Protein AF-A0A7V5BYH9-F1 (afdb_monomer_lite)

Radius of gyration: 36.33 Å; chains: 1; bounding box: 82×26×113 Å

pLDDT: mean 89.79, std 11.59, range [42.91, 98.81]

Structure (mmCIF, N/CA/C/O backbone):
data_AF-A0A7V5BYH9-F1
#
_entry.id   AF-A0A7V5BYH9-F1
#
loop_
_atom_site.group_PDB
_atom_site.id
_atom_site.type_symbol
_atom_site.label_atom_id
_atom_site.label_alt_id
_atom_site.label_comp_id
_atom_site.label_asym_id
_atom_site.label_entity_id
_atom_site.label_seq_id
_atom_site.pdbx_PDB_ins_code
_atom_site.Cartn_x
_atom_site.Cartn_y
_atom_site.Cartn_z
_atom_site.occupancy
_atom_site.B_iso_or_equiv
_atom_site.auth_seq_id
_atom_site.auth_comp_id
_atom_site.auth_asym_id
_atom_site.auth_atom_id
_atom_site.pdbx_PDB_model_num
ATOM 1 N N . MET A 1 1 ? 52.963 -2.049 -79.911 1.00 42.91 1 MET A N 1
ATOM 2 C CA . MET A 1 1 ? 53.521 -2.905 -78.846 1.00 42.91 1 MET A CA 1
ATOM 3 C C . MET A 1 1 ? 53.023 -2.336 -77.528 1.00 42.91 1 MET A C 1
ATOM 5 O O . MET A 1 1 ? 53.613 -1.403 -77.009 1.00 42.91 1 MET A O 1
ATOM 9 N N . THR A 1 2 ? 51.840 -2.760 -77.088 1.00 48.50 2 THR A N 1
ATOM 10 C CA . THR A 1 2 ? 51.244 -2.317 -75.821 1.00 48.50 2 THR A CA 1
ATOM 11 C C . THR A 1 2 ? 51.978 -3.017 -74.672 1.00 48.50 2 THR A C 1
ATOM 13 O O . THR A 1 2 ? 52.124 -4.241 -74.730 1.00 48.50 2 THR A O 1
ATOM 16 N N . PRO A 1 3 ? 52.506 -2.287 -73.675 1.00 59.00 3 PRO A N 1
ATOM 17 C CA . PRO A 1 3 ? 53.212 -2.906 -72.559 1.00 59.00 3 PRO A CA 1
ATOM 18 C C . PRO A 1 3 ? 52.239 -3.768 -71.745 1.00 59.00 3 PRO A C 1
ATOM 20 O O . PRO A 1 3 ? 51.110 -3.354 -71.479 1.00 59.00 3 PRO A O 1
ATOM 23 N N . ARG A 1 4 ? 52.662 -4.986 -71.377 1.00 59.53 4 ARG A N 1
ATOM 24 C CA . ARG A 1 4 ? 51.925 -5.817 -70.413 1.00 59.53 4 ARG A CA 1
ATOM 25 C C . ARG A 1 4 ? 51.940 -5.100 -69.058 1.00 59.53 4 ARG A C 1
ATOM 27 O O . ARG A 1 4 ? 53.015 -4.634 -68.678 1.00 59.53 4 ARG A O 1
ATOM 34 N N . PRO A 1 5 ? 50.811 -5.030 -68.334 1.00 57.28 5 PRO A N 1
ATOM 35 C CA . PRO A 1 5 ? 50.830 -4.574 -66.951 1.00 57.28 5 PRO A CA 1
ATOM 36 C C . PRO A 1 5 ? 51.819 -5.445 -66.168 1.00 57.28 5 PRO A C 1
ATOM 38 O O . PRO A 1 5 ? 51.778 -6.672 -66.269 1.00 57.28 5 PRO A O 1
ATOM 41 N N . THR A 1 6 ? 52.758 -4.815 -65.465 1.00 64.56 6 THR A N 1
ATOM 42 C CA . THR A 1 6 ? 53.624 -5.509 -64.509 1.00 64.56 6 THR A CA 1
ATOM 43 C C . THR A 1 6 ? 52.770 -5.907 -63.311 1.00 64.56 6 THR A C 1
ATOM 45 O O . THR A 1 6 ? 51.898 -5.134 -62.903 1.00 64.56 6 THR A O 1
ATOM 48 N N . ASP A 1 7 ? 53.002 -7.095 -62.747 1.00 65.81 7 ASP A N 1
ATOM 49 C CA . ASP A 1 7 ? 52.205 -7.642 -61.637 1.00 65.81 7 ASP A CA 1
ATOM 50 C C . ASP A 1 7 ? 52.040 -6.632 -60.477 1.00 65.81 7 ASP A C 1
ATOM 52 O O . ASP A 1 7 ? 50.979 -6.563 -59.864 1.00 65.81 7 ASP A O 1
ATOM 56 N N . GLU A 1 8 ? 53.028 -5.758 -60.243 1.00 68.06 8 GLU A N 1
ATOM 57 C CA . GLU A 1 8 ? 52.986 -4.658 -59.262 1.00 68.06 8 GLU A CA 1
ATOM 58 C C . GLU A 1 8 ? 51.809 -3.681 -59.445 1.00 68.06 8 GLU A C 1
ATOM 60 O O . GLU A 1 8 ? 51.190 -3.278 -58.462 1.00 68.06 8 GLU A O 1
ATOM 65 N N . THR A 1 9 ? 51.452 -3.321 -60.684 1.00 72.81 9 THR A N 1
ATOM 66 C CA . THR A 1 9 ? 50.333 -2.394 -60.960 1.00 72.81 9 THR A CA 1
ATOM 67 C C . THR A 1 9 ? 48.969 -3.025 -60.683 1.00 72.81 9 THR A C 1
ATOM 69 O O . THR A 1 9 ? 48.054 -2.346 -60.224 1.00 72.81 9 THR A O 1
ATOM 72 N N . PHE A 1 10 ? 48.845 -4.336 -60.901 1.00 73.50 10 PHE A N 1
ATOM 73 C CA . PHE A 1 10 ? 47.631 -5.092 -60.606 1.00 73.50 10 PHE A CA 1
ATOM 74 C C . PHE A 1 10 ? 47.414 -5.242 -59.094 1.00 73.50 10 PHE A C 1
ATOM 76 O O . PHE A 1 10 ? 46.307 -5.017 -58.606 1.00 73.50 10 PHE A O 1
ATOM 83 N N . TRP A 1 11 ? 48.471 -5.564 -58.340 1.00 75.94 11 TRP A N 1
ATOM 84 C CA . TRP A 1 11 ? 48.398 -5.664 -56.878 1.00 75.94 11 TRP A CA 1
ATOM 85 C C . TRP A 1 11 ? 48.151 -4.306 -56.201 1.00 75.94 11 TRP A C 1
ATOM 87 O O . TRP A 1 11 ? 47.453 -4.258 -55.188 1.00 75.94 11 TRP A O 1
ATOM 97 N N . ALA A 1 12 ? 48.662 -3.207 -56.771 1.00 78.38 12 ALA A N 1
ATOM 98 C CA . ALA A 1 12 ? 48.387 -1.846 -56.304 1.00 78.38 12 ALA A CA 1
ATOM 99 C C . ALA A 1 12 ? 46.931 -1.406 -56.562 1.00 78.38 12 ALA A C 1
ATOM 101 O O . ALA A 1 12 ? 46.271 -0.916 -55.652 1.00 78.38 12 ALA A O 1
ATOM 102 N N . ASP A 1 13 ? 46.390 -1.641 -57.760 1.00 81.75 13 ASP A N 1
ATOM 103 C CA . ASP A 1 13 ? 44.997 -1.288 -58.086 1.00 81.75 13 ASP A CA 1
ATOM 104 C C . ASP A 1 13 ? 43.985 -2.156 -57.303 1.00 81.75 13 ASP A C 1
ATOM 106 O O . ASP A 1 13 ? 42.910 -1.702 -56.901 1.00 81.75 13 ASP A O 1
ATOM 110 N N . LEU A 1 14 ? 44.334 -3.417 -57.018 1.00 81.50 14 LEU A N 1
ATOM 111 C CA . LEU A 1 14 ? 43.539 -4.282 -56.145 1.00 81.50 14 LEU A CA 1
ATOM 112 C C . LEU A 1 14 ? 43.558 -3.796 -54.687 1.00 81.50 14 LEU A C 1
ATOM 114 O O . LEU A 1 14 ? 42.509 -3.795 -54.039 1.00 81.50 14 LEU A O 1
ATOM 118 N N . SER A 1 15 ? 44.715 -3.371 -54.169 1.00 83.88 15 SER A N 1
ATOM 119 C CA . SER A 1 15 ? 44.818 -2.875 -52.792 1.00 83.88 15 SER A CA 1
ATOM 120 C C . SER A 1 15 ? 44.072 -1.552 -52.604 1.00 83.88 15 SER A C 1
ATOM 122 O O . SER A 1 15 ? 43.344 -1.411 -51.624 1.00 83.88 15 SER A O 1
ATOM 124 N N . GLU A 1 16 ? 44.138 -0.633 -53.569 1.00 85.31 16 GLU A N 1
ATOM 125 C CA . GLU A 1 16 ? 43.408 0.641 -53.538 1.00 85.31 16 GLU A CA 1
ATOM 126 C C . GLU A 1 16 ? 41.882 0.440 -53.501 1.00 85.31 16 GLU A C 1
ATOM 128 O O . GLU A 1 16 ? 41.177 1.071 -52.702 1.00 85.31 16 GLU A O 1
ATOM 133 N N . LYS A 1 17 ? 41.357 -0.499 -54.300 1.00 87.06 17 LYS A N 1
ATOM 134 C CA . LYS A 1 17 ? 39.925 -0.849 -54.293 1.00 87.06 17 LYS A CA 1
ATOM 135 C C . LYS A 1 17 ? 39.499 -1.475 -52.973 1.00 87.06 17 LYS A C 1
ATOM 137 O O . LYS A 1 17 ? 38.447 -1.119 -52.445 1.00 87.06 17 LYS A O 1
ATOM 142 N N . LEU A 1 18 ? 40.308 -2.382 -52.425 1.00 88.81 18 LEU A N 1
ATOM 143 C CA . LEU A 1 18 ? 40.027 -3.016 -51.136 1.00 88.81 18 LEU A CA 1
ATOM 144 C C . LEU A 1 18 ? 40.031 -1.997 -49.993 1.00 88.81 18 LEU A C 1
ATOM 146 O O . LEU A 1 18 ? 39.118 -2.019 -49.173 1.00 88.81 18 LEU A O 1
ATOM 150 N N . VAL A 1 19 ? 40.994 -1.073 -49.973 1.00 87.69 19 VAL A N 1
ATOM 151 C CA . VAL A 1 19 ? 41.044 0.027 -48.996 1.00 87.69 19 VAL A CA 1
ATOM 152 C C . VAL A 1 19 ? 39.818 0.929 -49.130 1.00 87.69 19 VAL A C 1
ATOM 154 O O . VAL A 1 19 ? 39.173 1.234 -48.130 1.00 87.69 19 VAL A O 1
ATOM 157 N N . SER A 1 20 ? 39.437 1.305 -50.351 1.00 88.50 20 SER A N 1
ATOM 158 C CA . SER A 1 20 ? 38.250 2.137 -50.592 1.00 88.50 20 SER A CA 1
ATOM 159 C C . SER A 1 20 ? 36.960 1.460 -50.114 1.00 88.50 20 SER A C 1
ATOM 161 O O . SER A 1 20 ? 36.130 2.092 -49.460 1.00 88.50 20 SER A O 1
ATOM 163 N N . ILE A 1 21 ? 36.801 0.160 -50.388 1.00 89.12 21 ILE A N 1
ATOM 164 C CA . ILE A 1 21 ? 35.657 -0.633 -49.917 1.00 89.12 21 ILE A CA 1
ATOM 165 C C . ILE A 1 21 ? 35.673 -0.746 -48.390 1.00 89.12 21 ILE A C 1
ATOM 167 O O . ILE A 1 21 ? 34.629 -0.582 -47.760 1.00 89.12 21 ILE A O 1
ATOM 171 N N . ALA A 1 22 ? 36.840 -0.988 -47.790 1.00 85.06 22 ALA A N 1
ATOM 172 C CA . ALA A 1 22 ? 36.990 -1.086 -46.343 1.00 85.06 22 ALA A CA 1
ATOM 173 C C . ALA A 1 22 ? 36.624 0.231 -45.640 1.00 85.06 22 ALA A C 1
ATOM 175 O O . ALA A 1 22 ? 35.869 0.212 -44.672 1.00 85.06 22 ALA A O 1
ATOM 176 N N . LEU A 1 23 ? 37.076 1.377 -46.161 1.00 87.50 23 LEU A N 1
ATOM 177 C CA . LEU A 1 23 ? 36.731 2.700 -45.631 1.00 87.50 23 LEU A CA 1
ATOM 178 C C . LEU A 1 23 ? 35.236 3.004 -45.774 1.00 87.50 23 LEU A C 1
ATOM 180 O O . LEU A 1 23 ? 34.609 3.478 -44.827 1.00 87.50 23 LEU A O 1
ATOM 184 N N . ALA A 1 24 ? 34.641 2.698 -46.929 1.00 87.62 24 ALA A N 1
ATOM 185 C CA . ALA A 1 24 ? 33.202 2.859 -47.123 1.00 87.62 24 ALA A CA 1
ATOM 186 C C . ALA A 1 24 ? 32.400 1.988 -46.140 1.00 87.62 24 ALA A C 1
ATOM 188 O O . ALA A 1 24 ? 31.436 2.462 -45.537 1.00 87.62 24 ALA A O 1
ATOM 189 N N . ALA A 1 25 ? 32.824 0.737 -45.929 1.00 84.06 25 ALA A N 1
ATOM 190 C CA . ALA A 1 25 ? 32.209 -0.159 -44.956 1.00 84.06 25 ALA A CA 1
ATOM 191 C C . ALA A 1 25 ? 32.343 0.380 -43.521 1.00 84.06 25 ALA A C 1
ATOM 193 O O . ALA A 1 25 ? 31.358 0.386 -42.783 1.00 84.06 25 ALA A O 1
ATOM 194 N N . ALA A 1 26 ? 33.517 0.898 -43.148 1.00 84.31 26 ALA A N 1
ATOM 195 C CA . ALA A 1 26 ? 33.759 1.500 -41.838 1.00 84.31 26 ALA A CA 1
ATOM 196 C C . ALA A 1 26 ? 32.826 2.695 -41.566 1.00 84.31 26 ALA A C 1
ATOM 198 O O . ALA A 1 26 ? 32.211 2.766 -40.505 1.00 84.31 26 ALA A O 1
ATOM 199 N N . VAL A 1 27 ? 32.633 3.595 -42.539 1.00 87.19 27 VAL A N 1
ATOM 200 C CA . VAL A 1 27 ? 31.717 4.746 -42.398 1.00 87.19 27 VAL A CA 1
ATOM 201 C C . VAL A 1 27 ? 30.270 4.297 -42.180 1.00 87.19 27 VAL A C 1
ATOM 203 O O . VAL A 1 27 ? 29.582 4.836 -41.310 1.00 87.19 27 VAL A O 1
ATOM 206 N N . VAL A 1 28 ? 29.805 3.298 -42.936 1.00 87.75 28 VAL A N 1
ATOM 207 C CA . VAL A 1 28 ? 28.446 2.755 -42.785 1.00 87.75 28 VAL A CA 1
ATOM 208 C C . VAL A 1 28 ? 28.261 2.113 -41.409 1.00 87.75 28 VAL A C 1
ATOM 210 O O . VAL A 1 28 ? 27.241 2.352 -40.762 1.00 87.75 28 VAL A O 1
ATOM 213 N N . LEU A 1 29 ? 29.247 1.346 -40.936 1.00 80.44 29 LEU A N 1
ATOM 214 C CA . LEU A 1 29 ? 29.213 0.722 -39.612 1.00 80.44 29 LEU A CA 1
ATOM 215 C C . LEU A 1 29 ? 29.193 1.769 -38.491 1.00 80.44 29 LEU A C 1
ATOM 217 O O . LEU A 1 29 ? 28.377 1.660 -37.579 1.00 80.44 29 LEU A O 1
ATOM 221 N N . THR A 1 30 ? 30.002 2.824 -38.586 1.00 83.25 30 THR A N 1
ATOM 222 C CA . THR A 1 30 ? 30.005 3.931 -37.616 1.00 83.25 30 THR A CA 1
ATOM 223 C C . THR A 1 30 ? 28.666 4.672 -37.587 1.00 83.25 30 THR A C 1
ATOM 225 O O . THR A 1 30 ? 28.124 4.929 -36.510 1.00 83.25 30 THR A O 1
ATOM 228 N N . ALA A 1 31 ? 28.082 4.969 -38.754 1.00 85.50 31 ALA A N 1
ATOM 229 C CA . ALA A 1 31 ? 26.770 5.611 -38.844 1.00 85.50 31 ALA A CA 1
ATOM 230 C C . ALA A 1 31 ? 25.650 4.726 -38.266 1.00 85.50 31 ALA A C 1
ATOM 232 O O . ALA A 1 31 ? 24.779 5.215 -37.542 1.00 85.50 31 ALA A O 1
ATOM 233 N N . TRP A 1 32 ? 25.691 3.418 -38.540 1.00 82.38 32 TRP A N 1
ATOM 234 C CA . TRP A 1 32 ? 24.752 2.446 -37.980 1.00 82.38 32 TRP A CA 1
ATOM 235 C C . TRP A 1 32 ? 24.853 2.363 -36.453 1.00 82.38 32 TRP A C 1
ATOM 237 O O . TRP A 1 32 ? 23.835 2.440 -35.761 1.00 82.38 32 TRP A O 1
ATOM 247 N N . SER A 1 33 ? 26.072 2.273 -35.925 1.00 83.88 33 SER A N 1
ATOM 248 C CA . SER A 1 33 ? 26.347 2.263 -34.488 1.00 83.88 33 SER A CA 1
ATOM 249 C C . SER A 1 33 ? 25.831 3.528 -33.794 1.00 83.88 33 SER A C 1
ATOM 251 O O . SER A 1 33 ? 25.122 3.432 -32.792 1.00 83.88 33 SER A O 1
ATOM 253 N N . GLY A 1 34 ? 26.088 4.713 -34.360 1.00 81.56 34 GLY A N 1
ATOM 254 C CA . GLY A 1 34 ? 25.573 5.980 -33.825 1.00 81.56 34 GLY A CA 1
ATOM 255 C C . GLY A 1 34 ? 24.040 6.071 -33.837 1.00 81.56 34 GLY A C 1
ATOM 256 O O . GLY A 1 34 ? 23.432 6.546 -32.871 1.00 81.56 34 GLY A O 1
ATOM 257 N N . PHE A 1 35 ? 23.394 5.564 -34.894 1.00 83.00 35 PHE A N 1
ATOM 258 C CA . PHE A 1 35 ? 21.934 5.481 -34.968 1.00 83.00 35 PHE A CA 1
ATOM 259 C C . PHE A 1 35 ? 21.354 4.567 -33.878 1.00 83.00 35 PHE A C 1
ATOM 261 O O . PHE A 1 35 ? 20.410 4.957 -33.184 1.00 83.00 35 PHE A O 1
ATOM 268 N N . GLN A 1 36 ? 21.925 3.372 -33.690 1.00 83.69 36 GLN A N 1
ATOM 269 C CA . GLN A 1 36 ? 21.463 2.431 -32.666 1.00 83.69 36 GLN A CA 1
ATOM 270 C C . GLN A 1 36 ? 21.663 2.988 -31.253 1.00 83.69 36 GLN A C 1
ATOM 272 O O . GLN A 1 36 ? 20.717 2.967 -30.466 1.00 83.69 36 GLN A O 1
ATOM 277 N N . ALA A 1 37 ? 22.831 3.562 -30.950 1.00 81.88 37 ALA A N 1
ATOM 278 C CA . ALA A 1 37 ? 23.095 4.204 -29.662 1.00 81.88 37 ALA A CA 1
ATOM 279 C C . ALA A 1 37 ? 22.049 5.289 -29.338 1.00 81.88 37 ALA A C 1
ATOM 281 O O . ALA A 1 37 ? 21.430 5.283 -28.272 1.00 81.88 37 ALA A O 1
ATOM 282 N N . SER A 1 38 ? 21.749 6.165 -30.303 1.00 85.12 38 SER A N 1
ATOM 283 C CA . SER A 1 38 ? 20.752 7.234 -30.131 1.00 85.12 38 SER A CA 1
ATOM 284 C C . SER A 1 38 ? 19.347 6.684 -29.853 1.00 85.12 38 SER A C 1
ATOM 286 O O . SER A 1 38 ? 18.627 7.185 -28.986 1.00 85.12 38 SER A O 1
ATOM 288 N N . LYS A 1 39 ? 18.950 5.620 -30.560 1.00 90.44 39 LYS A N 1
ATOM 289 C CA . LYS A 1 39 ? 17.655 4.958 -30.364 1.00 90.44 39 LYS A CA 1
ATOM 290 C C . LYS A 1 39 ? 17.530 4.362 -28.960 1.00 90.44 39 LYS A C 1
ATOM 292 O O . LYS A 1 39 ? 16.516 4.577 -28.295 1.00 90.44 39 LYS A O 1
ATOM 297 N N . TRP A 1 40 ? 18.533 3.610 -28.516 1.00 86.50 40 TRP A N 1
ATOM 298 C CA . TRP A 1 40 ? 18.515 2.951 -27.209 1.00 86.50 40 TRP A CA 1
ATOM 299 C C . TRP A 1 40 ? 18.600 3.951 -26.054 1.00 86.50 40 TRP A C 1
ATOM 301 O O . TRP A 1 40 ? 17.853 3.813 -25.085 1.00 86.50 40 TRP A O 1
ATOM 311 N N . SER A 1 41 ? 19.371 5.026 -26.222 1.00 87.38 41 SER A N 1
ATOM 312 C CA . SER A 1 41 ? 19.380 6.179 -25.312 1.00 87.38 41 SER A CA 1
ATOM 313 C C . SER A 1 41 ? 17.988 6.822 -25.177 1.00 87.38 41 SER A C 1
ATOM 315 O O . SER A 1 41 ? 17.542 7.143 -24.074 1.00 87.38 41 SER A O 1
ATOM 317 N N . GLY A 1 42 ? 17.235 6.947 -26.278 1.00 90.12 42 GLY A N 1
ATOM 318 C CA . GLY A 1 42 ? 15.845 7.418 -26.242 1.00 90.12 42 GLY A CA 1
ATOM 319 C C . GLY A 1 42 ? 14.903 6.476 -25.478 1.00 90.12 42 GLY A C 1
ATOM 320 O O . GLY A 1 42 ? 14.088 6.923 -24.668 1.00 90.12 42 GLY A O 1
ATOM 321 N N . VAL A 1 43 ? 15.030 5.160 -25.687 1.00 90.38 43 VAL A N 1
ATOM 322 C CA . VAL A 1 43 ? 14.244 4.145 -24.956 1.00 90.38 43 VAL A CA 1
ATOM 323 C C . VAL A 1 43 ? 14.549 4.185 -23.458 1.00 90.38 43 VAL A C 1
ATOM 325 O O . VAL A 1 43 ? 13.622 4.142 -22.645 1.00 90.38 43 VAL A O 1
ATOM 328 N N . GLN A 1 44 ? 15.825 4.293 -23.093 1.00 92.06 44 GLN A N 1
ATOM 329 C CA . GLN A 1 44 ? 16.276 4.449 -21.715 1.00 92.06 44 GLN A CA 1
ATOM 330 C C . GLN A 1 44 ? 15.660 5.692 -21.066 1.00 92.06 44 GLN A C 1
ATOM 332 O O . GLN A 1 44 ? 15.046 5.574 -20.005 1.00 92.06 44 GLN A O 1
ATOM 337 N N . ALA A 1 45 ? 15.793 6.864 -21.696 1.00 91.69 45 ALA A N 1
ATOM 338 C CA . ALA A 1 45 ? 15.302 8.127 -21.147 1.00 91.69 45 ALA A CA 1
ATOM 339 C C . ALA A 1 45 ? 13.788 8.088 -20.894 1.00 91.69 45 ALA A C 1
ATOM 341 O O . ALA A 1 45 ? 13.331 8.413 -19.797 1.00 91.69 45 ALA A O 1
ATOM 342 N N . ASN A 1 46 ? 13.015 7.595 -21.866 1.00 94.62 46 ASN A N 1
ATOM 343 C CA . ASN A 1 46 ? 11.566 7.444 -21.727 1.00 94.62 46 ASN A CA 1
ATOM 344 C C . ASN A 1 46 ? 11.192 6.455 -20.613 1.00 94.62 46 ASN A C 1
ATOM 346 O O . ASN A 1 46 ? 10.277 6.715 -19.832 1.00 94.62 46 ASN A O 1
ATOM 350 N N . SER A 1 47 ? 11.913 5.335 -20.514 1.00 94.56 47 SER A N 1
ATOM 351 C CA . SER A 1 47 ? 11.658 4.313 -19.492 1.00 94.56 47 SER A CA 1
ATOM 352 C C . SER A 1 47 ? 11.972 4.833 -18.086 1.00 94.56 47 SER A C 1
ATOM 354 O O . SER A 1 47 ? 11.182 4.617 -17.168 1.00 94.56 47 SER A O 1
ATOM 356 N N . TYR A 1 48 ? 13.066 5.584 -17.906 1.00 96.50 48 TYR A N 1
ATOM 357 C CA . TYR A 1 48 ? 13.374 6.227 -16.626 1.00 96.50 48 TYR A CA 1
ATOM 358 C C . TYR A 1 48 ? 12.384 7.333 -16.262 1.00 96.50 48 TYR A C 1
ATOM 360 O O . TYR A 1 48 ? 11.987 7.413 -15.100 1.00 96.50 48 TYR A O 1
ATOM 368 N N . ALA A 1 49 ? 11.943 8.145 -17.227 1.00 97.19 49 ALA A N 1
ATOM 369 C CA . ALA A 1 49 ? 10.920 9.162 -16.989 1.00 97.19 49 ALA A CA 1
ATOM 370 C C . ALA A 1 49 ? 9.598 8.526 -16.522 1.00 97.19 49 ALA A C 1
ATOM 372 O O . ALA A 1 49 ? 9.026 8.950 -15.516 1.00 97.19 49 ALA A O 1
ATOM 373 N N . ALA A 1 50 ? 9.155 7.454 -17.190 1.00 97.62 50 ALA A N 1
ATOM 374 C CA . ALA A 1 50 ? 7.967 6.702 -16.794 1.00 97.62 50 ALA A CA 1
ATOM 375 C C . ALA A 1 50 ? 8.129 6.048 -15.410 1.00 97.62 50 ALA A C 1
ATOM 377 O O . ALA A 1 50 ? 7.226 6.140 -14.578 1.00 97.62 50 ALA A O 1
ATOM 378 N N . ALA A 1 51 ? 9.290 5.445 -15.128 1.00 98.19 51 ALA A N 1
ATOM 379 C CA . ALA A 1 51 ? 9.596 4.889 -13.811 1.00 98.19 51 ALA A CA 1
ATOM 380 C C . ALA A 1 51 ? 9.556 5.964 -12.712 1.00 98.19 51 ALA A C 1
ATOM 382 O O . ALA A 1 51 ? 9.012 5.728 -11.636 1.00 98.19 51 ALA A O 1
ATOM 383 N N . GLY A 1 52 ? 10.107 7.152 -12.981 1.00 97.94 52 GLY A N 1
ATOM 384 C CA . GLY A 1 52 ? 10.077 8.293 -12.067 1.00 97.94 52 GLY A CA 1
ATOM 385 C C . GLY A 1 52 ? 8.651 8.729 -11.739 1.00 97.94 52 GLY A C 1
ATOM 386 O O . GLY A 1 52 ? 8.293 8.794 -10.566 1.00 97.94 52 GLY A O 1
ATOM 387 N N . ALA A 1 53 ? 7.814 8.928 -12.763 1.00 98.31 53 ALA A N 1
ATOM 388 C CA . ALA A 1 53 ? 6.410 9.301 -12.582 1.00 98.31 53 ALA A CA 1
ATOM 389 C C . ALA A 1 53 ? 5.638 8.274 -11.733 1.00 98.31 53 ALA A C 1
ATOM 391 O O . ALA A 1 53 ? 4.917 8.641 -10.806 1.00 98.31 53 ALA A O 1
ATOM 392 N N . LYS A 1 54 ? 5.840 6.977 -12.001 1.00 98.25 54 LYS A N 1
ATOM 393 C CA . LYS A 1 54 ? 5.219 5.881 -11.242 1.00 98.25 54 LYS A CA 1
ATOM 394 C C . LYS A 1 54 ? 5.693 5.833 -9.784 1.00 98.25 54 LYS A C 1
ATOM 396 O O . LYS A 1 54 ? 4.869 5.634 -8.895 1.00 98.25 54 LYS A O 1
ATOM 401 N N . ARG A 1 55 ? 6.983 6.084 -9.510 1.00 98.44 55 ARG A N 1
ATOM 402 C CA . ARG A 1 55 ? 7.504 6.195 -8.130 1.00 98.44 55 ARG A CA 1
ATOM 403 C C . ARG A 1 55 ? 6.896 7.367 -7.374 1.00 98.44 55 ARG A C 1
ATOM 405 O O . ARG A 1 55 ? 6.529 7.199 -6.217 1.00 98.44 55 ARG A O 1
ATOM 412 N N . THR A 1 56 ? 6.773 8.531 -8.008 1.00 98.69 56 THR A N 1
ATOM 413 C CA . THR A 1 56 ? 6.142 9.698 -7.378 1.00 98.69 56 THR A CA 1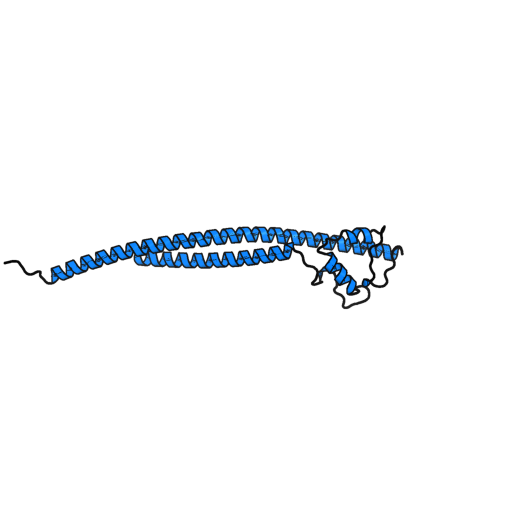
ATOM 414 C C . THR A 1 56 ? 4.702 9.393 -6.973 1.00 98.69 56 THR A C 1
ATOM 416 O O . THR A 1 56 ? 4.315 9.676 -5.841 1.00 98.69 56 THR A O 1
ATOM 419 N N . GLU A 1 57 ? 3.932 8.757 -7.857 1.00 98.50 57 GLU A N 1
ATOM 420 C CA . GLU A 1 57 ? 2.545 8.395 -7.559 1.00 98.50 57 GLU A CA 1
ATOM 421 C C . GLU A 1 57 ? 2.435 7.306 -6.480 1.00 98.50 57 GLU A C 1
ATOM 423 O O . GLU A 1 57 ? 1.612 7.417 -5.572 1.00 98.50 57 GLU A O 1
ATOM 428 N N . SER A 1 58 ? 3.319 6.304 -6.505 1.00 98.69 58 SER A N 1
ATOM 429 C CA . SER A 1 58 ? 3.427 5.293 -5.445 1.00 98.69 58 SER A CA 1
ATOM 430 C C . SER A 1 58 ? 3.676 5.928 -4.069 1.00 98.69 58 SER A C 1
ATOM 432 O O . SER A 1 58 ? 2.979 5.616 -3.108 1.00 98.69 58 SER A O 1
ATOM 434 N N . ILE A 1 59 ? 4.602 6.889 -3.969 1.00 98.69 59 ILE A N 1
ATOM 435 C CA . ILE A 1 59 ? 4.891 7.602 -2.711 1.00 98.69 59 ILE A CA 1
ATOM 436 C C . ILE A 1 59 ? 3.678 8.413 -2.241 1.00 98.69 59 ILE A C 1
ATOM 438 O O . ILE A 1 59 ? 3.367 8.424 -1.045 1.00 98.69 59 ILE A O 1
ATOM 442 N N . ARG A 1 60 ? 2.971 9.075 -3.168 1.00 98.75 60 ARG A N 1
ATOM 443 C CA . ARG A 1 60 ? 1.741 9.818 -2.861 1.00 98.75 60 ARG A CA 1
ATOM 444 C C . ARG A 1 60 ? 0.692 8.900 -2.232 1.00 98.75 60 ARG A C 1
ATOM 446 O O . ARG A 1 60 ? 0.100 9.254 -1.215 1.00 98.75 60 ARG A O 1
ATOM 453 N N . LEU A 1 61 ? 0.486 7.721 -2.813 1.00 98.81 61 LEU A N 1
ATOM 454 C CA . LEU A 1 61 ? -0.502 6.754 -2.339 1.00 98.81 61 LEU A CA 1
ATOM 455 C C . LEU A 1 61 ? -0.079 6.034 -1.057 1.00 98.81 61 LEU A C 1
ATOM 457 O O . LEU A 1 61 ? -0.911 5.856 -0.176 1.00 98.81 61 LEU A O 1
ATOM 461 N N . SER A 1 62 ? 1.204 5.713 -0.886 1.00 98.69 62 SER A N 1
ATOM 462 C CA . SER A 1 62 ? 1.717 5.170 0.379 1.00 98.69 62 SER A CA 1
ATOM 463 C C . SER A 1 62 ? 1.559 6.180 1.524 1.00 98.69 62 SER A C 1
ATOM 465 O O . SER A 1 62 ? 1.180 5.817 2.636 1.00 98.69 62 SER A O 1
ATOM 467 N N . THR A 1 63 ? 1.745 7.474 1.241 1.00 98.69 63 THR A N 1
ATOM 468 C CA . THR A 1 63 ? 1.465 8.547 2.209 1.00 98.69 63 THR A CA 1
ATOM 469 C C . THR A 1 63 ? -0.022 8.607 2.567 1.00 98.69 63 THR A C 1
ATOM 471 O O . THR A 1 63 ? -0.363 8.716 3.744 1.00 98.69 63 THR A O 1
ATOM 474 N N . LEU A 1 64 ? -0.913 8.506 1.573 1.00 98.62 64 LEU A N 1
ATOM 475 C CA . LEU A 1 64 ? -2.360 8.442 1.800 1.00 98.62 64 LEU A CA 1
ATOM 476 C C . LEU A 1 64 ? -2.745 7.220 2.646 1.00 98.62 64 LEU A C 1
ATOM 478 O O . LEU A 1 64 ? -3.518 7.365 3.588 1.00 98.62 64 LEU A O 1
ATOM 482 N N . ALA A 1 65 ? -2.175 6.049 2.357 1.00 98.62 65 ALA A N 1
ATOM 483 C CA . ALA A 1 65 ? -2.394 4.839 3.141 1.00 98.62 65 ALA A CA 1
ATOM 484 C C . ALA A 1 65 ? -1.950 5.017 4.601 1.00 98.62 65 ALA A C 1
ATOM 486 O O . ALA A 1 65 ? -2.682 4.659 5.518 1.00 98.62 65 ALA A O 1
ATOM 487 N N . GLY A 1 66 ? -0.796 5.648 4.838 1.00 98.31 66 GLY A N 1
ATOM 488 C CA . GLY A 1 66 ? -0.344 5.977 6.192 1.00 98.31 66 GLY A CA 1
ATOM 489 C C . GLY A 1 66 ? -1.302 6.916 6.936 1.00 98.31 66 GLY A C 1
ATOM 490 O O . GLY A 1 66 ? -1.605 6.689 8.105 1.00 98.31 66 GLY A O 1
ATOM 491 N N . GLN A 1 67 ? -1.830 7.943 6.261 1.00 98.62 67 GLN A N 1
ATOM 492 C CA . GLN A 1 67 ? -2.828 8.853 6.843 1.00 98.62 67 GLN A CA 1
ATOM 493 C C . GLN A 1 67 ? -4.134 8.127 7.180 1.00 98.62 67 GLN A C 1
ATOM 495 O O . GLN A 1 67 ? -4.694 8.322 8.255 1.00 98.62 67 GLN A O 1
ATOM 500 N N . GLN A 1 68 ? -4.599 7.275 6.270 1.00 98.44 68 GLN A N 1
ATOM 501 C CA . GLN A 1 68 ? -5.772 6.428 6.446 1.00 98.44 68 GLN A CA 1
ATOM 502 C C . GLN A 1 68 ? -5.618 5.491 7.648 1.00 98.44 68 GLN A C 1
ATOM 504 O O . GLN A 1 68 ? -6.501 5.458 8.502 1.00 98.44 68 GLN A O 1
ATOM 509 N N . ALA A 1 69 ? -4.470 4.821 7.769 1.00 98.12 69 ALA A N 1
ATOM 510 C CA . ALA A 1 69 ? -4.175 3.969 8.914 1.00 98.12 69 ALA A CA 1
ATOM 511 C C . ALA A 1 69 ? -4.156 4.746 10.232 1.00 98.12 69 ALA A C 1
ATOM 513 O O . ALA A 1 69 ? -4.706 4.286 11.227 1.00 98.12 69 ALA A O 1
ATOM 514 N N . GLN A 1 70 ? -3.572 5.946 10.242 1.00 98.25 70 GLN A N 1
ATOM 515 C CA . GLN A 1 70 ? -3.564 6.791 11.432 1.00 98.25 70 GLN A CA 1
ATOM 516 C C . GLN A 1 70 ? -4.982 7.206 11.850 1.00 98.25 70 GLN A C 1
ATOM 518 O O . GLN A 1 70 ? -5.283 7.207 13.042 1.00 98.25 70 GLN A O 1
ATOM 523 N N . ILE A 1 71 ? -5.851 7.540 10.889 1.00 98.00 71 ILE A N 1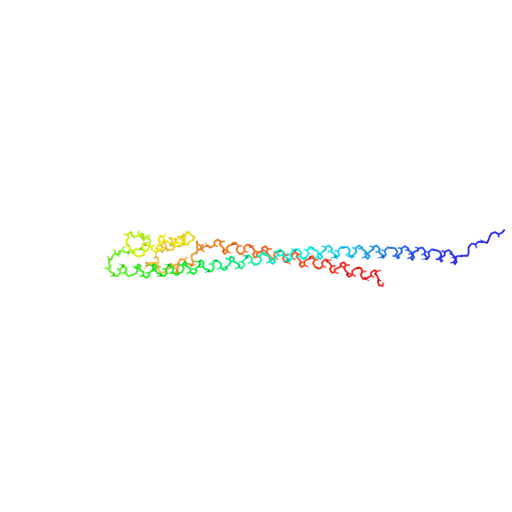
ATOM 524 C CA . ILE A 1 71 ? -7.263 7.854 11.151 1.00 98.00 71 ILE A CA 1
ATOM 525 C C . ILE A 1 71 ? -7.972 6.643 11.763 1.00 98.00 71 ILE A C 1
ATOM 527 O O . ILE A 1 71 ? -8.668 6.801 12.766 1.00 98.00 71 ILE A O 1
ATOM 531 N N . ASP A 1 72 ? -7.771 5.449 11.201 1.00 98.44 72 ASP A N 1
ATOM 532 C CA . ASP A 1 72 ? -8.396 4.224 11.704 1.00 98.44 72 ASP A CA 1
ATOM 533 C C . ASP A 1 72 ? -7.922 3.896 13.128 1.00 98.44 72 ASP A C 1
ATOM 535 O O . ASP A 1 72 ? -8.744 3.601 13.992 1.00 98.44 72 ASP A O 1
ATOM 539 N N . VAL A 1 73 ? -6.615 4.008 13.404 1.00 98.19 73 VAL A N 1
ATOM 540 C CA . VAL A 1 73 ? -6.037 3.797 14.744 1.00 98.19 73 VAL A CA 1
ATOM 541 C C . VAL A 1 73 ? -6.603 4.793 15.750 1.00 98.19 73 VAL A C 1
ATOM 543 O O . VAL A 1 73 ? -7.029 4.387 16.830 1.00 98.19 73 VAL A O 1
ATOM 546 N N . SER A 1 74 ? -6.636 6.085 15.412 1.00 98.00 74 SER A N 1
ATOM 547 C CA . SER A 1 74 ? -7.196 7.112 16.295 1.00 98.00 74 SER A CA 1
ATOM 548 C C . SER A 1 74 ? -8.670 6.846 16.598 1.00 98.00 74 SER A C 1
ATOM 550 O O . SER A 1 74 ? -9.051 6.809 17.765 1.00 98.00 74 SER A O 1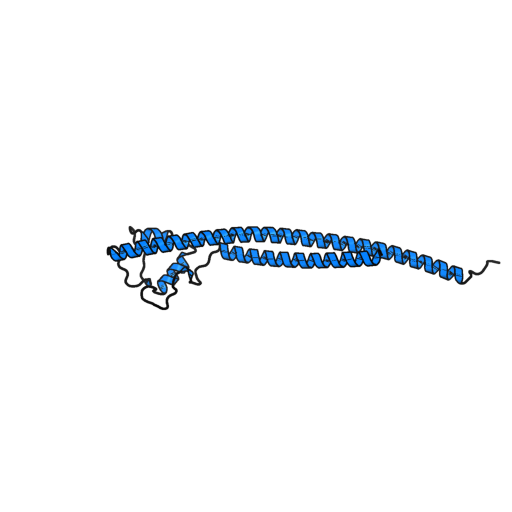
ATOM 552 N N . LEU A 1 75 ? -9.482 6.570 15.574 1.00 97.75 75 LEU A N 1
ATOM 553 C CA . LEU A 1 75 ? -10.908 6.310 15.756 1.00 97.75 75 LEU A CA 1
ATOM 554 C C . LEU A 1 75 ? -11.175 5.006 16.522 1.00 97.75 75 LEU A C 1
ATOM 556 O O . LEU A 1 75 ? -12.114 4.947 17.310 1.00 97.75 75 LEU A O 1
ATOM 560 N N . PHE A 1 76 ? -10.347 3.976 16.329 1.00 98.00 76 PHE A N 1
ATOM 561 C CA . PHE A 1 76 ? -10.409 2.732 17.097 1.00 98.00 76 PHE A CA 1
ATOM 562 C C . PHE A 1 76 ? -10.099 2.953 18.581 1.00 98.00 76 PHE A C 1
ATOM 564 O O . PHE A 1 76 ? -10.826 2.451 19.436 1.00 98.00 76 PHE A O 1
ATOM 571 N N . VAL A 1 77 ? -9.048 3.716 18.898 1.00 97.94 77 VAL A N 1
ATOM 572 C CA . VAL A 1 77 ? -8.687 4.034 20.288 1.00 97.94 77 VAL A CA 1
ATOM 573 C C . VAL A 1 77 ? -9.778 4.870 20.956 1.00 97.94 77 VAL A C 1
ATOM 575 O O . VAL A 1 77 ? -10.174 4.552 22.077 1.00 97.94 77 VAL A O 1
ATOM 578 N N . ASP A 1 78 ? -10.306 5.882 20.264 1.00 98.25 78 ASP A N 1
ATOM 579 C CA . ASP A 1 78 ? -11.402 6.714 20.772 1.00 98.25 78 ASP A CA 1
ATOM 580 C C . ASP A 1 78 ? -12.671 5.881 21.010 1.00 98.25 78 ASP A C 1
ATOM 582 O O . ASP A 1 78 ? -13.315 6.000 22.054 1.00 98.25 78 ASP A O 1
ATOM 586 N N . TRP A 1 79 ? -13.005 4.991 20.070 1.00 98.00 79 TRP A N 1
ATOM 587 C CA . TRP A 1 79 ? -14.125 4.059 20.194 1.00 98.00 79 TRP A CA 1
ATOM 588 C C . TRP A 1 79 ? -13.963 3.127 21.398 1.00 98.00 79 TRP A C 1
ATOM 590 O O . TRP A 1 79 ? -14.899 2.975 22.180 1.00 98.00 79 TRP A O 1
ATOM 600 N N . LEU A 1 80 ? -12.776 2.540 21.583 1.00 96.44 80 LEU A N 1
ATOM 601 C CA . LEU A 1 80 ? -12.499 1.632 22.695 1.00 96.44 80 LEU A CA 1
ATOM 602 C C . LEU A 1 80 ? -12.551 2.358 24.046 1.00 96.44 80 LEU A C 1
ATOM 604 O O . LEU A 1 80 ? -13.064 1.808 25.021 1.00 96.44 80 LEU A O 1
ATOM 608 N N . ALA A 1 81 ? -12.049 3.593 24.106 1.00 97.81 81 ALA A N 1
ATOM 609 C CA . ALA A 1 81 ? -12.124 4.426 25.300 1.00 97.81 81 ALA A CA 1
ATOM 610 C C . ALA A 1 81 ? -13.580 4.762 25.664 1.00 97.81 81 ALA A C 1
ATOM 612 O O . ALA A 1 81 ? -13.961 4.596 26.824 1.00 97.81 81 ALA A O 1
ATOM 613 N N . ALA A 1 82 ? -14.390 5.166 24.678 1.00 98.06 82 ALA A N 1
ATOM 614 C CA . ALA A 1 82 ? -15.816 5.434 24.858 1.00 98.06 82 ALA A CA 1
ATOM 615 C C . ALA A 1 82 ? -16.577 4.182 25.316 1.00 98.06 82 ALA A C 1
ATOM 617 O O . ALA A 1 82 ? -17.269 4.221 26.329 1.00 98.06 82 ALA A O 1
ATOM 618 N N . LEU A 1 83 ? -16.367 3.048 24.640 1.00 96.31 83 LEU A N 1
ATOM 619 C CA . LEU A 1 83 ? -17.002 1.779 24.992 1.00 96.31 83 LEU A CA 1
ATOM 620 C C . LEU A 1 83 ? -16.648 1.347 26.419 1.00 96.31 83 LEU A C 1
ATOM 622 O O . LEU A 1 83 ? -17.507 0.913 27.179 1.00 96.31 83 LEU A O 1
ATOM 626 N N . ASN A 1 84 ? -15.382 1.475 26.814 1.00 95.25 84 ASN A N 1
ATOM 627 C CA . ASN A 1 84 ? -14.955 1.113 28.159 1.00 95.25 84 ASN A CA 1
ATOM 628 C C . ASN A 1 84 ? -15.566 2.027 29.243 1.00 95.25 84 ASN A C 1
ATOM 630 O O . ASN A 1 84 ? -15.838 1.549 30.345 1.00 95.25 84 ASN A O 1
ATOM 634 N N . GLU A 1 85 ? -15.778 3.315 28.962 1.00 97.31 85 GLU A N 1
ATOM 635 C CA . GLU A 1 85 ? -16.496 4.211 29.879 1.00 97.31 85 GLU A CA 1
ATOM 636 C C . GLU A 1 85 ? -17.974 3.813 30.001 1.00 97.31 85 GLU A C 1
ATOM 638 O O . GLU A 1 85 ? -18.477 3.652 31.110 1.00 97.31 85 GLU A O 1
ATOM 643 N N . GLU A 1 86 ? -18.637 3.551 28.874 1.00 96.56 86 GLU A N 1
ATOM 644 C CA . GLU A 1 86 ? -20.044 3.129 28.810 1.00 96.56 86 GLU A CA 1
ATOM 645 C C . GLU A 1 86 ? -20.289 1.780 29.513 1.00 96.56 86 GLU A C 1
ATOM 647 O O . GLU A 1 86 ? -21.304 1.587 30.183 1.00 96.56 86 GLU A O 1
ATOM 652 N N . LEU A 1 87 ? -19.329 0.851 29.434 1.00 94.31 87 LEU A N 1
ATOM 653 C CA . LEU A 1 87 ? -19.367 -0.417 30.172 1.00 94.31 87 LEU A CA 1
ATOM 654 C C . LEU A 1 87 ? -19.217 -0.217 31.686 1.00 94.31 87 LEU A C 1
ATOM 656 O O . LEU A 1 87 ? -19.807 -0.956 32.474 1.00 94.31 87 LEU A O 1
ATOM 660 N N . ARG A 1 88 ? -18.416 0.766 32.117 1.00 95.06 88 ARG A N 1
ATOM 661 C CA . ARG A 1 88 ? -18.207 1.070 33.543 1.00 95.06 88 ARG A CA 1
ATOM 662 C C . ARG A 1 88 ? -19.364 1.843 34.154 1.00 95.06 88 ARG A C 1
ATOM 664 O O . ARG A 1 88 ? -19.673 1.619 35.323 1.00 95.06 88 ARG A O 1
ATOM 671 N N . SER A 1 89 ? -19.986 2.734 33.385 1.00 95.50 89 SER A N 1
ATOM 672 C CA . SER A 1 89 ? -21.190 3.458 33.796 1.00 95.50 89 SER A CA 1
ATOM 673 C C . SER A 1 89 ? -22.427 2.551 33.829 1.00 95.50 89 SER A C 1
ATOM 675 O O . SER A 1 89 ? -23.390 2.860 34.531 1.00 95.50 89 SER A O 1
ATOM 677 N N . GLY A 1 90 ? -22.386 1.421 33.114 1.00 93.75 90 GLY A N 1
ATOM 678 C CA . GLY A 1 90 ? -23.511 0.502 32.949 1.00 93.75 90 GLY A CA 1
ATOM 679 C C . GLY A 1 90 ? -24.516 0.962 31.889 1.00 93.75 90 GLY A C 1
ATOM 680 O O . GLY A 1 90 ? -25.620 0.426 31.836 1.00 93.75 90 GLY A O 1
ATOM 681 N N . GLU A 1 91 ? -24.150 1.949 31.067 1.00 92.62 91 GLU A N 1
ATOM 682 C CA . GLU A 1 91 ? -24.943 2.413 29.924 1.00 92.62 91 GLU A CA 1
ATOM 683 C C . GLU A 1 91 ? -25.000 1.354 28.818 1.00 92.62 91 GLU A C 1
ATOM 685 O O . GLU A 1 91 ? -26.050 1.144 28.215 1.00 92.62 91 GLU A O 1
ATOM 690 N N . VAL A 1 92 ? -23.896 0.625 28.626 1.00 91.88 92 VAL A N 1
ATOM 691 C CA . VAL A 1 92 ? -23.792 -0.526 27.723 1.00 91.88 92 VAL A CA 1
ATOM 692 C C . VAL A 1 92 ? -23.447 -1.770 28.538 1.00 91.88 92 VAL A C 1
ATOM 694 O O . VAL A 1 92 ? -22.694 -1.713 29.508 1.00 91.88 92 VAL A O 1
ATOM 697 N N . THR A 1 93 ? -23.985 -2.927 28.149 1.00 90.75 93 THR A N 1
ATOM 698 C CA . THR A 1 93 ? -23.604 -4.230 28.715 1.00 90.75 93 THR A CA 1
ATOM 699 C C . THR A 1 93 ? -23.110 -5.141 27.601 1.00 90.75 93 THR A C 1
ATOM 701 O O . THR A 1 93 ? -23.866 -5.472 26.693 1.00 90.75 93 THR A O 1
ATOM 704 N N . LEU A 1 94 ? -21.855 -5.584 27.693 1.00 90.06 94 LEU A N 1
ATOM 705 C CA . LEU A 1 94 ? -21.226 -6.468 26.712 1.00 90.06 94 LEU A CA 1
ATOM 706 C C . LEU A 1 94 ? -20.603 -7.671 27.424 1.00 90.06 94 LEU A C 1
ATOM 708 O O . LEU A 1 94 ? -19.760 -7.505 28.302 1.00 90.06 94 LEU A O 1
ATOM 712 N N . THR A 1 95 ? -21.033 -8.883 27.062 1.00 86.94 95 THR A N 1
ATOM 713 C CA . THR A 1 95 ? -20.485 -10.137 27.625 1.00 86.94 95 THR A CA 1
ATOM 714 C C . THR A 1 95 ? -19.430 -10.764 26.714 1.00 86.94 95 THR A C 1
ATOM 716 O O . THR A 1 95 ? -18.446 -11.309 27.202 1.00 86.94 95 THR A O 1
ATOM 719 N N . SER A 1 96 ? -19.616 -10.658 25.399 1.00 91.75 96 SER A N 1
ATOM 720 C CA . SER A 1 96 ? -18.679 -11.109 24.370 1.00 91.75 96 SER A CA 1
ATOM 721 C C . SER A 1 96 ? -18.462 -9.975 23.381 1.00 91.75 96 SER A C 1
ATOM 723 O O . SER A 1 96 ? -19.408 -9.273 23.026 1.00 91.75 96 SER A O 1
ATOM 725 N N . ALA A 1 97 ? -17.235 -9.811 22.891 1.00 92.62 97 ALA A N 1
ATOM 726 C CA . ALA A 1 97 ? -16.956 -8.823 21.850 1.00 92.62 97 ALA A CA 1
ATOM 727 C C . ALA A 1 97 ? -17.688 -9.143 20.534 1.00 92.62 97 ALA A C 1
ATOM 729 O O . ALA A 1 97 ? -17.961 -8.237 19.748 1.00 92.62 97 ALA A O 1
ATOM 730 N N . ARG A 1 98 ? -18.058 -10.411 20.314 1.00 94.50 98 ARG A N 1
ATOM 731 C CA . ARG A 1 98 ? -18.816 -10.862 19.135 1.00 94.50 98 ARG A CA 1
ATOM 732 C C . ARG A 1 98 ? -20.209 -10.256 19.051 1.00 94.50 98 ARG A C 1
ATOM 734 O O . ARG A 1 98 ? -20.735 -10.102 17.953 1.00 94.50 98 ARG A O 1
ATOM 741 N N . ASP A 1 99 ? -20.776 -9.936 20.207 1.00 92.69 99 ASP A N 1
ATOM 742 C CA . ASP A 1 99 ? -22.147 -9.456 20.343 1.00 92.69 99 ASP A CA 1
ATOM 743 C C . ASP A 1 99 ? -22.230 -7.926 20.286 1.00 92.69 99 ASP A C 1
ATOM 745 O O . ASP A 1 99 ? -23.302 -7.359 20.487 1.00 92.69 99 ASP A O 1
ATOM 749 N N . TYR A 1 100 ? -21.109 -7.240 20.031 1.00 93.75 100 TYR A N 1
ATOM 750 C CA . TYR A 1 100 ? -21.098 -5.786 19.950 1.00 93.75 100 TYR A CA 1
ATOM 751 C C . TYR A 1 100 ? -21.975 -5.294 18.793 1.00 93.75 100 TYR A C 1
ATOM 753 O O . TYR A 1 100 ? -21.743 -5.616 17.624 1.00 93.75 100 TYR A O 1
ATOM 761 N N . VAL A 1 101 ? -22.948 -4.452 19.128 1.00 93.19 101 VAL A N 1
ATOM 762 C CA . VAL A 1 101 ? -23.803 -3.723 18.192 1.00 93.19 101 VAL A CA 1
ATOM 763 C C . VAL A 1 101 ? -23.740 -2.244 18.585 1.00 93.19 101 VAL A C 1
ATOM 765 O O . VAL A 1 101 ? -23.792 -1.944 19.776 1.00 93.19 101 VAL A O 1
ATOM 768 N N . PRO A 1 102 ? -23.585 -1.308 17.631 1.00 94.56 102 PRO A N 1
ATOM 769 C CA . PRO A 1 102 ? -23.571 0.113 17.953 1.00 94.56 102 PRO A CA 1
ATOM 770 C C . PRO A 1 102 ? -24.955 0.571 18.431 1.00 94.56 102 PRO A C 1
ATOM 772 O O . PRO A 1 102 ? -25.931 0.465 17.687 1.00 94.56 102 PRO A O 1
ATOM 775 N N . ASP A 1 103 ? -25.019 1.119 19.642 1.00 93.38 103 ASP A N 1
ATOM 776 C CA . ASP A 1 103 ? -26.247 1.678 20.208 1.00 93.38 103 ASP A CA 1
ATOM 777 C C . ASP A 1 103 ? -26.467 3.134 19.766 1.00 93.38 103 ASP A C 1
ATOM 779 O O . ASP A 1 103 ? -25.560 3.973 19.780 1.00 93.38 103 ASP A O 1
ATOM 783 N N . GLU A 1 104 ? -27.702 3.458 19.378 1.00 87.75 104 GLU A N 1
ATOM 784 C CA . GLU A 1 104 ? -28.085 4.829 19.045 1.00 87.75 104 GLU A CA 1
ATOM 785 C C . GLU A 1 104 ? -28.114 5.689 20.316 1.00 87.75 104 GLU A C 1
ATOM 787 O O . GLU A 1 104 ? -28.974 5.527 21.177 1.00 87.75 104 GLU A O 1
ATOM 792 N N . GLY A 1 105 ? -27.175 6.632 20.422 1.00 91.06 105 GLY A N 1
ATOM 793 C CA . GLY A 1 105 ? -27.085 7.573 21.545 1.00 91.06 105 GLY A CA 1
ATOM 794 C C . GLY A 1 105 ? -25.797 7.463 22.355 1.00 91.06 105 GLY A C 1
ATOM 795 O O . GLY A 1 105 ? -25.481 8.400 23.084 1.00 91.06 105 GLY A O 1
ATOM 796 N N . THR A 1 106 ? -25.022 6.394 22.167 1.00 96.62 106 THR A N 1
ATOM 797 C CA . THR A 1 106 ? -23.715 6.227 22.810 1.00 96.62 106 THR A CA 1
ATOM 798 C C . THR A 1 106 ? -22.598 6.838 21.964 1.00 96.62 106 THR A C 1
ATOM 800 O O . THR A 1 106 ? -22.696 6.952 20.732 1.00 96.62 106 THR A O 1
ATOM 803 N N . LEU A 1 107 ? -21.511 7.261 22.613 1.00 97.06 107 LEU A N 1
ATOM 804 C CA . LEU A 1 107 ? -20.351 7.792 21.903 1.00 97.06 107 LEU A CA 1
ATOM 805 C C . LEU A 1 107 ? -19.642 6.665 21.142 1.00 97.06 107 LEU A C 1
ATOM 807 O O . LEU A 1 107 ? -19.225 6.878 20.003 1.00 97.06 107 LEU A O 1
ATOM 811 N N . SER A 1 108 ? -19.561 5.457 21.710 1.00 97.31 108 SER A N 1
ATOM 812 C CA . SER A 1 108 ? -19.001 4.302 21.001 1.00 97.31 108 SER A CA 1
ATOM 813 C C . SER A 1 108 ? -19.811 3.971 19.743 1.00 97.31 108 SER A C 1
ATOM 815 O O . SER A 1 108 ? -19.226 3.825 18.669 1.00 97.31 108 SER A O 1
ATOM 817 N N . GLY A 1 109 ? -21.146 3.969 19.813 1.00 96.81 109 GLY A N 1
ATOM 818 C CA . GLY A 1 109 ? -22.006 3.773 18.647 1.00 96.81 109 GLY A CA 1
ATOM 819 C C . GLY A 1 109 ? -21.777 4.843 17.577 1.00 96.81 109 GLY A C 1
ATOM 820 O O . GLY A 1 109 ? -21.584 4.525 16.400 1.00 96.81 109 GLY A O 1
ATOM 821 N N . PHE A 1 110 ? -21.692 6.116 17.986 1.00 97.06 110 PHE A N 1
ATOM 822 C CA . PHE A 1 110 ? -21.399 7.243 17.094 1.00 97.06 110 PHE A CA 1
ATOM 823 C C . PHE A 1 110 ? -20.052 7.107 16.363 1.00 97.06 110 PHE A C 1
ATOM 825 O O . PHE A 1 110 ? -19.973 7.433 15.171 1.00 97.06 110 PHE A O 1
ATOM 832 N N . LEU A 1 111 ? -19.004 6.660 17.060 1.00 97.75 111 LEU A N 1
ATOM 833 C CA . LEU A 1 111 ? -17.661 6.486 16.499 1.00 97.75 111 LEU A CA 1
ATOM 834 C C . LEU A 1 111 ? -17.584 5.249 15.597 1.00 97.75 111 LEU A C 1
ATOM 836 O O . LEU A 1 111 ? -17.032 5.334 14.500 1.00 97.75 111 LEU A O 1
ATOM 840 N N . TYR A 1 112 ? -18.196 4.135 16.009 1.00 96.56 112 TYR A N 1
ATOM 841 C CA . TYR A 1 112 ? -18.190 2.873 15.266 1.00 96.56 112 TYR A CA 1
ATOM 842 C C . TYR A 1 112 ? -18.752 3.033 13.850 1.00 96.56 112 TYR A C 1
ATOM 844 O O . TYR A 1 112 ? -18.117 2.640 12.875 1.00 96.56 112 TYR A O 1
ATOM 852 N N . VAL A 1 113 ? -19.910 3.687 13.706 1.00 95.50 113 VAL A N 1
ATOM 853 C CA . VAL A 1 113 ? -20.553 3.880 12.390 1.00 95.50 113 VAL A CA 1
ATOM 854 C C . VAL A 1 113 ? -19.796 4.843 11.466 1.00 95.50 113 VAL A C 1
ATOM 856 O O . VAL A 1 113 ? -20.107 4.926 10.281 1.00 95.50 113 VAL A O 1
ATOM 859 N N . ARG A 1 114 ? -18.819 5.594 11.992 1.00 95.19 114 ARG A N 1
ATOM 860 C CA . ARG A 1 114 ? -17.969 6.529 11.229 1.00 95.19 114 ARG A CA 1
ATOM 861 C C . ARG A 1 114 ? -16.641 5.927 10.811 1.00 95.19 114 ARG A C 1
ATOM 863 O O . ARG A 1 114 ? -15.876 6.579 10.099 1.00 95.19 114 ARG A O 1
ATOM 870 N N . MET A 1 115 ? -16.360 4.706 11.249 1.00 96.31 115 MET A N 1
ATOM 871 C CA . MET A 1 115 ? -15.183 3.987 10.804 1.00 96.31 115 MET A CA 1
ATOM 872 C C . MET A 1 115 ? -15.231 3.787 9.298 1.00 96.31 115 MET A C 1
ATOM 874 O O . MET A 1 115 ? -16.273 3.445 8.733 1.00 96.31 115 MET A O 1
ATOM 878 N N . ARG A 1 116 ? -14.082 4.020 8.658 1.00 97.19 116 ARG A N 1
ATOM 879 C CA . ARG A 1 116 ? -13.931 3.915 7.209 1.00 97.19 116 ARG A CA 1
ATOM 880 C C . ARG A 1 116 ? -14.399 2.550 6.720 1.00 97.19 116 ARG A C 1
ATOM 882 O O . ARG A 1 116 ? -14.091 1.533 7.338 1.00 97.19 116 ARG A O 1
ATOM 889 N N . ASP A 1 117 ? -15.058 2.527 5.566 1.00 96.69 117 ASP A N 1
ATOM 890 C CA . ASP A 1 117 ? -15.588 1.297 4.964 1.00 96.69 117 ASP A CA 1
ATOM 891 C C . ASP A 1 117 ? -14.509 0.222 4.754 1.00 96.69 117 ASP A C 1
ATOM 893 O O . ASP A 1 117 ? -14.792 -0.965 4.884 1.00 96.69 117 ASP A O 1
ATOM 897 N N . GLU A 1 118 ? -13.262 0.629 4.486 1.00 96.62 118 GLU A N 1
ATOM 898 C CA . GLU A 1 118 ? -12.107 -0.274 4.353 1.00 96.62 118 GLU A CA 1
ATOM 899 C C . GLU A 1 118 ? -11.651 -0.883 5.693 1.00 96.62 118 GLU A C 1
ATOM 901 O O . GLU A 1 118 ? -11.100 -1.980 5.705 1.00 96.62 118 GLU A O 1
ATOM 906 N N . PHE A 1 119 ? -11.896 -0.217 6.827 1.00 98.06 119 PHE A N 1
ATOM 907 C CA . PHE A 1 119 ? -11.511 -0.710 8.155 1.00 98.06 119 PHE A CA 1
ATOM 908 C C . PHE A 1 119 ? -12.560 -1.648 8.763 1.00 98.06 119 PHE A C 1
ATOM 910 O O . PHE A 1 119 ? -12.220 -2.610 9.455 1.00 98.06 119 PHE A O 1
ATOM 917 N N . GLN A 1 120 ? -13.846 -1.413 8.488 1.00 95.94 120 GLN A N 1
ATOM 918 C CA . GLN A 1 120 ? -14.927 -2.180 9.112 1.00 95.94 120 GLN A CA 1
ATOM 919 C C . GLN A 1 120 ? -14.838 -3.710 8.927 1.00 95.94 120 GLN A C 1
ATOM 921 O O . GLN A 1 120 ? -15.177 -4.420 9.876 1.00 95.94 120 GLN A O 1
ATOM 926 N N . PRO A 1 121 ? -14.422 -4.270 7.768 1.00 97.00 121 PRO A N 1
ATOM 927 C CA . PRO A 1 121 ? -14.252 -5.713 7.618 1.00 97.00 121 PRO A CA 1
ATOM 928 C C . PRO A 1 121 ? -13.262 -6.288 8.631 1.00 97.00 121 PRO A C 1
ATOM 930 O O . PRO A 1 121 ? -13.575 -7.289 9.271 1.00 97.00 121 PRO A O 1
ATOM 933 N N . ALA A 1 122 ? -12.126 -5.614 8.829 1.00 97.75 122 ALA A N 1
ATOM 934 C CA . ALA A 1 122 ? -11.109 -6.012 9.793 1.00 97.75 122 ALA A CA 1
ATOM 935 C C . ALA A 1 122 ? -11.620 -5.931 11.228 1.00 97.75 122 ALA A C 1
ATOM 937 O O . ALA A 1 122 ? -11.466 -6.882 11.992 1.00 97.75 122 ALA A O 1
ATOM 938 N N . LEU A 1 123 ? -12.309 -4.842 11.577 1.00 97.31 123 LEU A N 1
ATOM 939 C CA . LEU A 1 123 ? -12.885 -4.701 12.908 1.00 97.31 123 LEU A CA 1
ATOM 940 C C . LEU A 1 123 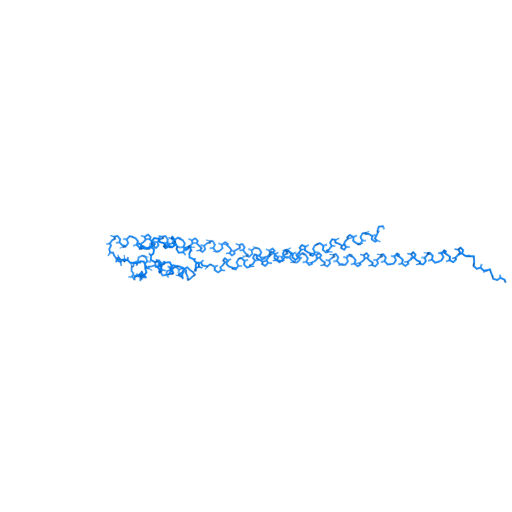? -13.945 -5.767 13.199 1.00 97.31 123 LEU A C 1
ATOM 942 O O . LEU A 1 123 ? -13.922 -6.376 14.264 1.00 97.31 123 LEU A O 1
ATOM 946 N N . ARG A 1 124 ? -14.859 -6.034 12.260 1.00 96.56 124 ARG A N 1
ATOM 947 C CA . ARG A 1 124 ? -15.885 -7.074 12.435 1.00 96.56 124 ARG A CA 1
ATOM 948 C C . ARG A 1 124 ? -15.274 -8.467 12.546 1.00 96.56 124 ARG A C 1
ATOM 950 O O . ARG A 1 124 ? -15.703 -9.243 13.395 1.00 96.56 124 ARG A O 1
ATOM 957 N N . ALA A 1 125 ? -14.278 -8.780 11.717 1.00 97.38 125 ALA A N 1
ATOM 958 C CA . ALA A 1 125 ? -13.569 -10.052 11.788 1.00 97.38 125 ALA A CA 1
ATOM 959 C C . ALA A 1 125 ? -12.835 -10.204 13.130 1.00 97.38 125 ALA A C 1
ATOM 961 O O . ALA A 1 125 ? -12.911 -11.258 13.755 1.00 97.38 125 ALA A O 1
ATOM 962 N N . TRP A 1 126 ? -12.206 -9.132 13.617 1.00 97.62 126 TRP A N 1
ATOM 963 C CA . TRP A 1 126 ? -11.552 -9.105 14.920 1.00 97.62 126 TRP A CA 1
ATOM 964 C C . TRP A 1 126 ? -12.539 -9.295 16.075 1.00 97.62 126 TRP A C 1
ATOM 966 O O . TRP A 1 126 ? -12.325 -10.170 16.908 1.00 97.62 126 TRP A O 1
ATOM 976 N N . LEU A 1 127 ? -13.666 -8.577 16.096 1.00 96.62 127 LEU A N 1
ATOM 977 C CA . LEU A 1 127 ? -14.728 -8.782 17.092 1.00 96.62 127 LEU A CA 1
ATOM 978 C C . LEU A 1 127 ? -15.250 -10.226 17.072 1.00 96.62 127 LEU A C 1
ATOM 980 O O . LEU A 1 127 ? -15.465 -10.822 18.127 1.00 96.62 127 LEU A O 1
ATOM 984 N N . ALA A 1 128 ? -15.352 -10.837 15.887 1.00 96.88 128 ALA A N 1
ATOM 985 C CA . ALA A 1 128 ? -15.717 -12.243 15.728 1.00 96.88 128 ALA A CA 1
ATOM 986 C C . ALA A 1 128 ? -14.682 -13.224 16.324 1.00 96.88 128 ALA A C 1
ATOM 988 O O . ALA A 1 128 ? -15.019 -14.383 16.573 1.00 96.88 128 ALA A O 1
ATOM 989 N N . THR A 1 129 ? -13.449 -12.801 16.617 1.00 96.19 129 THR A N 1
ATOM 990 C CA . THR A 1 129 ? -12.470 -13.622 17.360 1.00 96.19 129 THR A CA 1
ATOM 991 C C . THR A 1 129 ? -12.696 -13.622 18.875 1.00 96.19 129 THR A C 1
ATOM 993 O O . THR A 1 129 ? -12.082 -14.426 19.571 1.00 96.19 129 THR A O 1
ATOM 996 N N . ASP A 1 130 ? -13.631 -12.798 19.356 1.00 94.94 130 ASP A N 1
ATOM 997 C CA . ASP A 1 130 ? -13.962 -12.577 20.765 1.00 94.94 130 ASP A CA 1
ATOM 998 C C . ASP A 1 130 ? -12.781 -12.133 21.650 1.00 94.94 130 ASP A C 1
ATOM 1000 O O . ASP A 1 130 ? -12.483 -12.784 22.652 1.00 94.94 130 ASP A O 1
ATOM 1004 N N . PRO A 1 131 ? -12.093 -11.026 21.325 1.00 92.12 131 PRO A N 1
ATOM 1005 C CA . PRO A 1 131 ? -10.864 -10.600 22.007 1.00 92.12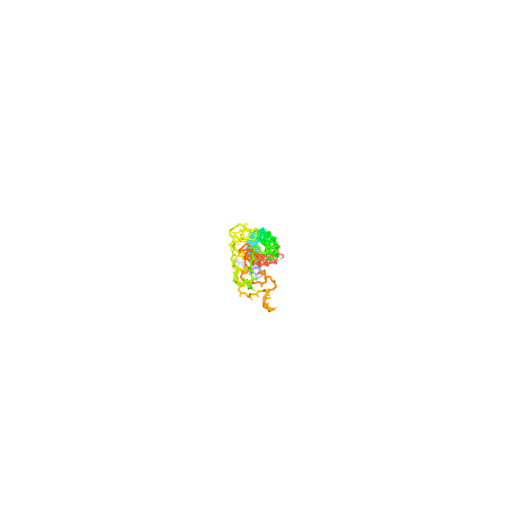 131 PRO A CA 1
ATOM 1006 C C . PRO A 1 131 ? -11.006 -10.337 23.514 1.00 92.12 131 PRO A C 1
ATOM 1008 O O . PRO A 1 131 ? -10.003 -10.269 24.219 1.00 92.12 131 PRO A O 1
ATOM 1011 N N . LEU A 1 132 ? -12.230 -10.193 24.033 1.00 85.25 132 LEU A N 1
ATOM 1012 C CA . LEU A 1 132 ? -12.471 -10.032 25.470 1.00 85.25 132 LEU A CA 1
ATOM 1013 C C . LEU A 1 132 ? -12.433 -11.360 26.236 1.00 85.25 132 LEU A C 1
ATOM 1015 O O . LEU A 1 132 ? -12.081 -11.371 27.415 1.00 85.25 132 LEU A O 1
ATOM 1019 N N . ALA A 1 133 ? -12.797 -12.468 25.587 1.00 88.25 133 ALA A N 1
ATOM 1020 C CA . ALA A 1 133 ? -12.884 -13.788 26.211 1.00 88.25 133 ALA A CA 1
ATOM 1021 C C . ALA A 1 133 ? -11.858 -14.793 25.662 1.00 88.25 133 ALA A C 1
ATOM 1023 O O . ALA A 1 133 ? -11.608 -15.823 26.290 1.00 88.25 133 ALA A O 1
ATOM 1024 N N . ASN A 1 134 ? -11.261 -14.510 24.504 1.00 91.06 134 ASN A N 1
ATOM 1025 C CA . ASN A 1 134 ? -10.319 -15.380 23.819 1.00 91.06 134 ASN A CA 1
ATOM 1026 C C . ASN A 1 134 ? -8.883 -14.823 23.903 1.00 91.06 134 ASN A C 1
ATOM 1028 O O . ASN A 1 134 ? -8.571 -13.855 23.210 1.00 91.06 134 ASN A O 1
ATOM 1032 N N . PRO A 1 135 ? -7.984 -15.442 24.688 1.00 90.88 135 PRO A N 1
ATOM 1033 C CA . PRO A 1 135 ? -6.599 -14.987 24.807 1.00 90.88 135 PRO A CA 1
ATOM 1034 C C . PRO A 1 135 ? -5.764 -15.213 23.535 1.00 90.88 135 PRO A C 1
ATOM 1036 O O . PRO A 1 135 ? -4.728 -14.572 23.385 1.00 90.88 135 PRO A O 1
ATOM 1039 N N . ASP A 1 136 ? -6.204 -16.094 22.630 1.00 93.81 136 ASP A N 1
ATOM 1040 C CA . ASP A 1 136 ? -5.534 -16.368 21.351 1.00 93.81 136 ASP A CA 1
ATOM 1041 C C . ASP A 1 136 ? -6.024 -15.441 20.222 1.00 93.81 136 ASP A C 1
ATOM 1043 O O . ASP A 1 136 ? -5.610 -15.580 19.068 1.00 93.81 136 ASP A O 1
ATOM 1047 N N . ALA A 1 137 ? -6.937 -14.510 20.520 1.00 93.88 137 ALA A N 1
ATOM 1048 C CA . ALA A 1 137 ? -7.379 -13.512 19.559 1.00 93.88 137 ALA A CA 1
ATOM 1049 C C . ALA A 1 137 ? -6.214 -12.588 19.152 1.00 93.88 137 ALA A C 1
ATOM 1051 O O . ALA A 1 137 ? -5.367 -12.253 19.986 1.00 93.88 137 ALA A O 1
ATOM 1052 N N . PRO A 1 138 ? -6.169 -12.121 17.890 1.00 95.88 138 PRO A N 1
ATOM 1053 C CA . PRO A 1 138 ? -5.236 -11.075 17.485 1.00 95.88 138 PRO A CA 1
ATOM 1054 C C . PRO A 1 138 ? -5.353 -9.848 18.394 1.00 95.88 138 PRO A C 1
ATOM 1056 O O . PRO A 1 138 ? -6.448 -9.498 18.836 1.00 95.88 138 PRO A O 1
ATOM 1059 N N . ALA A 1 139 ? -4.230 -9.184 18.678 1.00 92.56 139 ALA A N 1
ATOM 1060 C CA . ALA A 1 139 ? -4.197 -8.095 19.654 1.00 92.56 139 ALA A CA 1
ATOM 1061 C C . ALA A 1 139 ? -5.075 -6.910 19.227 1.00 92.56 139 ALA A C 1
ATOM 1063 O O . ALA A 1 139 ? -5.730 -6.283 20.061 1.00 92.56 139 ALA A O 1
ATOM 1064 N N . THR A 1 140 ? -5.102 -6.614 17.927 1.00 95.00 140 THR A N 1
ATOM 1065 C CA . THR A 1 140 ? -5.884 -5.518 17.356 1.00 95.00 140 THR A CA 1
ATOM 1066 C C . THR A 1 140 ? -6.485 -5.913 16.005 1.00 95.00 140 THR A C 1
ATOM 1068 O O . THR A 1 140 ? -5.973 -6.817 15.339 1.00 95.00 140 THR A O 1
ATOM 1071 N N . PRO A 1 141 ? -7.523 -5.205 15.525 1.00 96.75 141 PRO A N 1
ATOM 1072 C CA . PRO A 1 141 ? -8.023 -5.399 14.166 1.00 96.75 141 PRO A CA 1
ATOM 1073 C C . PRO A 1 141 ? -6.989 -5.071 13.078 1.00 96.75 141 PRO A C 1
ATOM 1075 O O . PRO A 1 141 ? -7.154 -5.504 11.944 1.00 96.75 141 PRO A O 1
ATOM 1078 N N . PHE A 1 142 ? -5.915 -4.343 13.399 1.00 97.00 142 PHE A N 1
ATOM 1079 C CA . PHE A 1 142 ? -4.843 -4.012 12.453 1.00 97.00 142 PHE A CA 1
ATOM 1080 C C . PHE A 1 142 ? -3.900 -5.188 12.170 1.00 97.00 142 PHE A C 1
ATOM 1082 O O . PHE A 1 142 ? -3.189 -5.164 11.169 1.00 97.00 142 PHE A O 1
ATOM 1089 N N . ASP A 1 143 ? -3.926 -6.223 13.014 1.00 96.19 143 ASP A N 1
ATOM 1090 C CA . ASP A 1 143 ? -3.187 -7.475 12.809 1.00 96.19 143 ASP A CA 1
ATOM 1091 C C . ASP A 1 143 ? -3.968 -8.474 11.932 1.00 96.19 143 ASP A C 1
ATOM 1093 O O . ASP A 1 143 ? -3.473 -9.555 11.605 1.00 96.19 143 ASP A O 1
ATOM 1097 N N . MET A 1 144 ? -5.206 -8.130 11.561 1.00 96.75 144 MET A N 1
ATOM 1098 C CA . MET A 1 144 ? -6.086 -8.985 10.772 1.00 96.75 144 MET A CA 1
ATOM 1099 C C . MET A 1 144 ? -5.716 -8.943 9.283 1.00 96.75 144 MET A C 1
ATOM 1101 O O . MET A 1 144 ? -5.461 -7.864 8.744 1.00 96.75 144 MET A O 1
ATOM 1105 N N . PRO A 1 145 ? -5.776 -10.076 8.560 1.00 96.50 145 PRO A N 1
ATOM 1106 C CA . PRO A 1 145 ? -5.550 -10.098 7.113 1.00 96.50 145 PRO A CA 1
ATOM 1107 C C . PRO A 1 145 ? -6.608 -9.314 6.319 1.00 96.50 145 PRO A C 1
ATOM 1109 O O . PRO A 1 145 ? -6.362 -8.921 5.178 1.00 96.50 145 PRO A O 1
ATOM 1112 N N . GLU A 1 146 ? -7.787 -9.085 6.898 1.00 97.31 146 GLU A N 1
ATOM 1113 C CA . GLU A 1 146 ? -8.844 -8.249 6.334 1.00 97.31 146 GLU A CA 1
ATOM 1114 C C . GLU A 1 146 ? -8.498 -6.756 6.357 1.00 97.31 146 GLU A C 1
ATOM 1116 O O . GLU A 1 146 ? -9.120 -5.987 5.622 1.00 97.31 146 GLU A O 1
ATOM 1121 N N . TYR A 1 147 ? -7.528 -6.327 7.173 1.00 97.94 147 TYR A N 1
ATOM 1122 C CA . TYR A 1 147 ? -7.102 -4.934 7.207 1.00 97.94 147 TYR A CA 1
ATOM 1123 C C . TYR A 1 147 ? -6.225 -4.619 5.998 1.00 97.94 147 TYR A C 1
ATOM 1125 O O . TYR A 1 147 ? -5.014 -4.843 5.982 1.00 97.94 147 TYR A O 1
ATOM 1133 N N . ARG A 1 148 ? -6.868 -4.115 4.944 1.00 97.19 148 ARG A N 1
ATOM 1134 C CA . ARG A 1 148 ? -6.237 -3.831 3.658 1.00 97.19 148 ARG A CA 1
ATOM 1135 C C . ARG A 1 148 ? -6.641 -2.451 3.173 1.00 97.19 148 ARG A C 1
ATOM 1137 O O . ARG A 1 148 ? -7.822 -2.137 3.085 1.00 97.19 148 ARG A O 1
ATOM 1144 N N . LEU A 1 149 ? -5.638 -1.642 2.844 1.00 97.94 149 LEU A N 1
ATOM 1145 C CA . LEU A 1 149 ? -5.827 -0.289 2.334 1.00 97.94 149 LEU A CA 1
ATOM 1146 C C . LEU A 1 149 ? -5.619 -0.285 0.825 1.00 97.94 149 LEU A C 1
ATOM 1148 O O . LEU A 1 149 ? -4.517 -0.564 0.346 1.00 97.94 149 LEU A O 1
ATOM 1152 N N . ALA A 1 150 ? -6.645 0.105 0.073 1.00 98.19 150 ALA A N 1
ATOM 1153 C CA . ALA A 1 150 ? -6.583 0.159 -1.385 1.00 98.19 150 ALA A CA 1
ATOM 1154 C C . ALA A 1 150 ? -5.447 1.074 -1.878 1.00 98.19 150 ALA A C 1
ATOM 1156 O O . ALA A 1 150 ? -4.771 0.767 -2.860 1.00 98.19 150 ALA A O 1
ATOM 1157 N N . ALA A 1 151 ? -5.188 2.175 -1.163 1.00 98.25 151 ALA A N 1
ATOM 1158 C CA . ALA A 1 151 ? -4.084 3.083 -1.463 1.00 98.25 151 ALA A CA 1
ATOM 1159 C C . ALA A 1 151 ? -2.706 2.412 -1.308 1.00 98.25 151 ALA A C 1
ATOM 1161 O O . ALA A 1 151 ? -1.813 2.676 -2.111 1.00 98.25 151 ALA A O 1
ATOM 1162 N N . GLN A 1 152 ? -2.535 1.527 -0.319 1.00 98.44 152 GLN A N 1
ATOM 1163 C CA . GLN A 1 152 ? -1.280 0.800 -0.121 1.00 98.44 152 GLN A CA 1
ATOM 1164 C C . GLN A 1 152 ? -1.067 -0.231 -1.234 1.00 98.44 152 GLN A C 1
ATOM 1166 O O . GLN A 1 152 ? 0.009 -0.289 -1.819 1.00 98.44 152 GLN A O 1
ATOM 1171 N N . GLU A 1 153 ? -2.107 -0.986 -1.589 1.00 98.38 153 GLU A N 1
ATOM 1172 C CA . GLU A 1 153 ? -2.033 -1.976 -2.672 1.00 98.38 153 GLU A CA 1
ATOM 1173 C C . GLU A 1 153 ? -1.698 -1.339 -4.020 1.00 98.38 153 GLU A C 1
ATOM 1175 O O . GLU A 1 153 ? -0.863 -1.839 -4.777 1.00 98.38 153 GLU A O 1
ATOM 1180 N N . GLU A 1 154 ? -2.326 -0.202 -4.315 1.00 98.62 154 GLU A N 1
ATOM 1181 C CA . GLU A 1 154 ? -2.039 0.564 -5.519 1.00 98.62 154 GLU A CA 1
ATOM 1182 C C . GLU A 1 154 ? -0.611 1.128 -5.497 1.00 98.62 154 GLU A C 1
ATOM 1184 O O . GLU A 1 154 ? 0.099 1.058 -6.504 1.00 98.62 154 GLU A O 1
ATOM 1189 N N . ALA A 1 155 ? -0.152 1.636 -4.347 1.00 98.75 155 ALA A N 1
ATOM 1190 C CA . ALA A 1 155 ? 1.219 2.103 -4.185 1.00 98.75 155 ALA A CA 1
ATOM 1191 C C . ALA A 1 155 ? 2.238 0.989 -4.468 1.00 98.75 155 ALA A C 1
ATOM 1193 O O . ALA A 1 155 ? 3.215 1.227 -5.187 1.00 98.75 155 ALA A O 1
ATOM 1194 N N . ASP A 1 156 ? 1.997 -0.218 -3.958 1.00 98.69 156 ASP A N 1
ATOM 1195 C CA . ASP A 1 156 ? 2.862 -1.381 -4.158 1.00 98.69 156 ASP A CA 1
ATOM 1196 C C . ASP A 1 156 ? 2.854 -1.853 -5.618 1.00 98.69 156 ASP A C 1
ATOM 1198 O O . ASP A 1 156 ? 3.916 -2.145 -6.183 1.00 98.69 156 ASP A O 1
ATOM 1202 N N . ARG A 1 157 ? 1.692 -1.824 -6.287 1.00 98.69 157 ARG A N 1
ATOM 1203 C CA . ARG A 1 157 ? 1.597 -2.110 -7.727 1.00 98.69 157 ARG A CA 1
ATOM 1204 C C . ARG A 1 157 ? 2.421 -1.125 -8.553 1.00 98.69 157 ARG A C 1
ATOM 1206 O O . ARG A 1 157 ? 3.233 -1.538 -9.382 1.00 98.69 157 ARG A O 1
ATOM 1213 N N . LEU A 1 158 ? 2.251 0.176 -8.318 1.00 98.75 158 LEU A N 1
ATOM 1214 C CA . LEU A 1 158 ? 2.978 1.217 -9.052 1.00 98.75 158 LEU A CA 1
ATOM 1215 C C . LEU A 1 158 ? 4.484 1.158 -8.796 1.00 98.75 158 LEU A C 1
ATOM 1217 O O . LEU A 1 158 ? 5.275 1.441 -9.699 1.00 98.75 158 LEU A O 1
ATOM 1221 N N . ARG A 1 159 ? 4.892 0.763 -7.588 1.00 98.62 159 ARG A N 1
ATOM 1222 C CA . ARG A 1 159 ? 6.297 0.527 -7.255 1.00 98.62 159 ARG A CA 1
ATOM 1223 C C . ARG A 1 159 ? 6.877 -0.618 -8.083 1.00 98.62 159 ARG A C 1
ATOM 1225 O O . ARG A 1 159 ? 7.921 -0.432 -8.707 1.00 98.62 159 ARG A O 1
ATOM 1232 N N . ALA A 1 160 ? 6.179 -1.751 -8.159 1.00 98.56 160 ALA A N 1
ATOM 1233 C CA . ALA A 1 160 ? 6.585 -2.880 -8.995 1.00 98.56 160 ALA A CA 1
ATOM 1234 C C . ALA A 1 160 ? 6.675 -2.498 -10.487 1.00 98.56 160 ALA A C 1
ATOM 1236 O O . ALA A 1 160 ? 7.659 -2.827 -11.153 1.00 98.56 160 ALA A O 1
ATOM 1237 N N . GLU A 1 161 ? 5.704 -1.738 -11.007 1.00 98.38 161 GLU A N 1
ATOM 1238 C CA . GLU A 1 161 ? 5.748 -1.209 -12.380 1.00 98.38 161 GLU A CA 1
ATOM 1239 C C . GLU A 1 161 ? 6.967 -0.301 -12.607 1.00 98.38 161 GLU A C 1
ATOM 1241 O O . GLU A 1 161 ? 7.657 -0.410 -13.625 1.00 98.38 161 GLU A O 1
ATOM 1246 N N . ALA A 1 162 ? 7.264 0.589 -11.658 1.00 98.38 162 ALA A N 1
ATOM 1247 C CA . ALA A 1 162 ? 8.408 1.485 -11.754 1.00 98.38 162 ALA A CA 1
ATOM 1248 C C . ALA A 1 162 ? 9.750 0.742 -11.735 1.00 98.38 162 ALA A C 1
ATOM 1250 O O . ALA A 1 162 ? 10.697 1.149 -12.416 1.00 98.38 162 ALA A O 1
ATOM 1251 N N . ASP A 1 163 ? 9.849 -0.340 -10.968 1.00 98.00 163 ASP A N 1
ATOM 1252 C CA . ASP A 1 163 ? 11.056 -1.159 -10.898 1.00 98.00 163 ASP A CA 1
ATOM 1253 C C . ASP A 1 163 ? 11.273 -1.952 -12.191 1.00 98.00 163 ASP A C 1
ATOM 1255 O O . ASP A 1 163 ? 12.397 -1.979 -12.703 1.00 98.00 163 ASP A O 1
ATOM 1259 N N . ALA A 1 164 ? 10.201 -2.472 -12.795 1.00 98.06 164 ALA A N 1
ATOM 1260 C CA . ALA A 1 164 ? 10.250 -3.087 -14.120 1.00 98.06 164 ALA A CA 1
ATOM 1261 C C . ALA A 1 164 ? 10.675 -2.084 -15.212 1.00 98.06 164 ALA A C 1
ATOM 1263 O O . ALA A 1 164 ? 11.541 -2.381 -16.038 1.00 98.06 164 ALA A O 1
ATOM 1264 N N . LEU A 1 165 ? 10.129 -0.862 -15.194 1.00 97.50 165 LEU A N 1
ATOM 1265 C CA . LEU A 1 165 ? 10.510 0.202 -16.132 1.00 97.50 165 LEU A CA 1
ATOM 1266 C C . LEU A 1 165 ? 11.969 0.638 -15.951 1.00 97.50 165 LEU A C 1
ATOM 1268 O O . LEU A 1 165 ? 12.685 0.841 -16.931 1.00 97.50 165 LEU A O 1
ATOM 1272 N N . ALA A 1 166 ? 12.435 0.742 -14.706 1.00 95.62 166 ALA A N 1
ATOM 1273 C CA . ALA A 1 166 ? 13.828 1.060 -14.418 1.00 95.62 166 ALA A CA 1
ATOM 1274 C C . ALA A 1 166 ? 14.780 -0.055 -14.879 1.00 95.62 166 ALA A C 1
ATOM 1276 O O . ALA A 1 166 ? 15.868 0.241 -15.366 1.00 95.62 166 ALA A O 1
ATOM 1277 N N . GLN A 1 167 ? 14.375 -1.322 -14.769 1.00 96.00 167 GLN A N 1
ATOM 1278 C CA . GLN A 1 167 ? 15.148 -2.446 -15.294 1.00 96.00 167 GLN A CA 1
ATOM 1279 C C . GLN A 1 167 ? 15.256 -2.392 -16.821 1.00 96.00 167 GLN A C 1
ATOM 1281 O O . GLN A 1 167 ? 16.364 -2.438 -17.353 1.00 96.00 167 GLN A O 1
ATOM 1286 N N . ARG A 1 168 ? 14.139 -2.158 -17.517 1.00 93.62 168 ARG A N 1
ATOM 1287 C CA . ARG A 1 168 ? 14.132 -1.944 -18.971 1.00 93.62 168 ARG A CA 1
ATOM 1288 C C . ARG A 1 168 ? 15.038 -0.781 -19.391 1.00 93.62 168 ARG A C 1
ATOM 1290 O O . ARG A 1 168 ? 15.719 -0.861 -20.411 1.00 93.62 168 ARG A O 1
ATOM 1297 N N . ALA 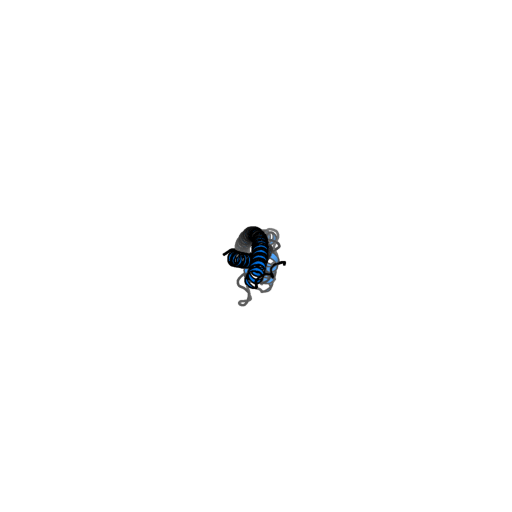A 1 169 ? 15.061 0.301 -18.612 1.00 91.06 169 ALA A N 1
ATOM 1298 C CA . ALA A 1 169 ? 15.935 1.439 -18.878 1.00 91.06 169 ALA A CA 1
ATOM 1299 C C . ALA A 1 169 ? 17.425 1.067 -18.765 1.00 91.06 169 ALA A C 1
ATOM 1301 O O . ALA A 1 169 ? 18.225 1.502 -19.592 1.00 91.06 169 ALA A O 1
ATOM 1302 N N . ARG A 1 170 ? 17.801 0.240 -17.777 1.00 90.69 170 ARG A N 1
ATOM 1303 C CA . ARG A 1 170 ? 19.177 -0.263 -17.616 1.00 90.69 170 ARG A CA 1
ATOM 1304 C C . ARG A 1 170 ? 19.613 -1.142 -18.788 1.00 90.69 170 ARG A C 1
ATOM 1306 O O . ARG A 1 170 ? 20.713 -0.957 -19.293 1.00 90.69 170 ARG A O 1
ATOM 1313 N N . GLU A 1 171 ? 18.746 -2.039 -19.245 1.00 91.25 171 GLU A N 1
ATOM 1314 C CA . GLU A 1 171 ? 19.010 -2.907 -20.405 1.00 91.25 171 GLU A CA 1
ATOM 1315 C C . GLU A 1 171 ? 19.185 -2.093 -21.697 1.00 91.25 171 GLU A C 1
ATOM 1317 O O . GLU A 1 171 ? 20.098 -2.340 -22.488 1.00 91.25 171 GLU A O 1
ATOM 1322 N N . ALA A 1 172 ? 18.352 -1.064 -21.889 1.00 86.06 172 ALA A N 1
ATOM 1323 C CA . ALA A 1 172 ? 18.488 -0.141 -23.011 1.00 86.06 172 ALA A CA 1
ATOM 1324 C C . ALA A 1 172 ? 19.802 0.655 -22.945 1.00 86.06 172 ALA A C 1
ATOM 1326 O O . ALA A 1 172 ? 20.464 0.806 -23.968 1.00 86.06 172 ALA A O 1
ATOM 1327 N N . ASN A 1 173 ? 20.214 1.111 -21.756 1.00 79.94 173 ASN A N 1
ATOM 1328 C CA . ASN A 1 173 ? 21.502 1.787 -21.584 1.00 79.94 173 ASN A CA 1
ATOM 1329 C C . ASN A 1 173 ? 22.673 0.882 -21.988 1.00 79.94 173 ASN A C 1
ATOM 1331 O O . ASN A 1 173 ? 23.499 1.287 -22.794 1.00 79.94 173 ASN A O 1
ATOM 1335 N N . GLN A 1 174 ? 22.706 -0.357 -21.484 1.00 81.19 174 GLN A N 1
ATOM 1336 C CA . GLN A 1 174 ? 23.754 -1.327 -21.830 1.00 81.19 174 GLN A CA 1
ATOM 1337 C C . GLN A 1 174 ? 23.823 -1.568 -23.341 1.00 81.19 174 GLN A C 1
ATOM 1339 O O . GLN A 1 174 ? 24.896 -1.523 -23.931 1.00 81.19 174 GLN A O 1
ATOM 1344 N N . THR A 1 175 ? 22.663 -1.724 -23.986 1.00 77.12 175 THR A N 1
ATOM 1345 C CA . THR A 1 175 ? 22.607 -1.910 -25.440 1.00 77.12 175 THR A CA 1
ATOM 1346 C C . THR A 1 175 ? 23.152 -0.689 -26.187 1.00 77.12 175 THR A C 1
ATOM 1348 O O . THR A 1 175 ? 23.852 -0.837 -27.183 1.00 77.12 175 THR A O 1
ATOM 1351 N N . SER A 1 176 ? 22.845 0.526 -25.719 1.00 70.69 176 SER A N 1
ATOM 1352 C CA . SER A 1 176 ? 23.398 1.758 -26.290 1.00 70.69 176 SER A CA 1
ATOM 1353 C C . SER A 1 176 ? 24.925 1.782 -26.197 1.00 70.69 176 SER A C 1
ATOM 1355 O O . SER A 1 176 ? 25.591 2.048 -27.199 1.00 70.69 176 SER A O 1
ATOM 1357 N N . ASP A 1 177 ? 25.464 1.467 -25.018 1.00 74.44 177 ASP A N 1
ATOM 1358 C CA . ASP A 1 177 ? 26.903 1.476 -24.743 1.00 74.44 177 ASP A CA 1
ATOM 1359 C C . ASP A 1 177 ? 27.659 0.485 -25.653 1.00 74.44 177 ASP A C 1
ATOM 1361 O O . ASP A 1 177 ? 28.688 0.843 -26.231 1.00 74.44 177 ASP A O 1
ATOM 1365 N N . ASP A 1 178 ? 27.108 -0.711 -25.893 1.00 76.31 178 ASP A N 1
ATOM 1366 C CA . ASP A 1 178 ? 27.695 -1.720 -26.791 1.00 76.31 178 ASP A CA 1
ATOM 1367 C C . ASP A 1 178 ? 27.818 -1.227 -28.248 1.00 76.31 178 ASP A C 1
ATOM 1369 O O . ASP A 1 178 ? 28.829 -1.466 -28.926 1.00 76.31 178 ASP A O 1
ATOM 1373 N N . TYR A 1 179 ? 26.813 -0.494 -28.744 1.00 72.12 179 TYR A N 1
ATOM 1374 C CA . TYR A 1 179 ? 26.866 0.097 -30.086 1.00 72.12 179 TYR A CA 1
ATOM 1375 C C . TYR A 1 179 ? 27.861 1.257 -30.162 1.00 72.12 179 TYR A C 1
ATOM 1377 O O . TYR A 1 179 ? 28.572 1.370 -31.162 1.00 72.12 179 TYR A O 1
ATOM 1385 N N . VAL A 1 180 ? 27.972 2.084 -29.114 1.00 62.78 180 VAL A N 1
ATOM 1386 C CA . VAL A 1 180 ? 28.995 3.143 -29.051 1.00 62.78 180 VAL A CA 1
ATOM 1387 C C . VAL A 1 180 ? 30.397 2.537 -29.134 1.00 62.78 180 VAL A C 1
ATOM 1389 O O . VAL A 1 180 ? 31.197 2.973 -29.963 1.00 62.78 180 VAL A O 1
ATOM 1392 N N . LEU A 1 181 ? 30.682 1.493 -28.347 1.00 69.44 181 LEU A N 1
ATOM 1393 C CA . LEU A 1 181 ? 31.980 0.809 -28.355 1.00 69.44 181 LEU A CA 1
ATOM 1394 C C . LEU A 1 181 ? 32.307 0.203 -29.727 1.00 69.44 181 LEU A C 1
ATOM 1396 O O . LEU A 1 181 ? 33.416 0.372 -30.233 1.00 69.44 181 LEU A O 1
ATOM 1400 N N . THR A 1 182 ? 31.327 -0.437 -30.367 1.00 62.00 182 THR A N 1
ATOM 1401 C CA . THR A 1 182 ? 31.487 -1.011 -31.712 1.00 62.00 182 THR A CA 1
ATOM 1402 C C . THR A 1 182 ? 31.779 0.070 -32.758 1.00 62.00 182 THR A C 1
ATOM 1404 O O . THR A 1 182 ? 32.639 -0.113 -33.615 1.00 62.00 182 THR A O 1
ATOM 1407 N N . GLY A 1 183 ? 31.100 1.220 -32.684 1.00 59.50 183 GLY A N 1
ATOM 1408 C CA . GLY A 1 183 ? 31.348 2.353 -33.580 1.00 59.50 183 GLY A CA 1
ATOM 1409 C C . GLY A 1 183 ? 32.754 2.938 -33.439 1.00 59.50 183 GLY A C 1
ATOM 1410 O O . GLY A 1 183 ? 33.391 3.236 -34.445 1.00 59.50 183 GLY A O 1
ATOM 1411 N N . VAL A 1 184 ? 33.269 3.051 -32.211 1.00 65.19 184 VAL A N 1
ATOM 1412 C CA . VAL A 1 184 ? 34.636 3.542 -31.962 1.00 65.19 184 VAL A CA 1
ATOM 1413 C C . VAL A 1 184 ? 35.688 2.579 -32.521 1.00 65.19 184 VAL A C 1
ATOM 1415 O O . VAL A 1 184 ? 36.658 3.035 -33.116 1.00 65.19 184 VAL A O 1
ATOM 1418 N N . LEU A 1 185 ? 35.483 1.262 -32.402 1.00 63.62 185 LEU A N 1
ATOM 1419 C CA . LEU A 1 185 ? 36.417 0.256 -32.928 1.00 63.62 185 LEU A CA 1
ATOM 1420 C C . LEU A 1 185 ? 36.556 0.277 -34.459 1.00 63.62 185 LEU A C 1
ATOM 1422 O O . LEU A 1 185 ? 37.623 -0.053 -34.962 1.00 63.62 185 LEU A O 1
ATOM 1426 N N . PHE A 1 186 ? 35.510 0.656 -35.201 1.00 60.16 186 PHE A N 1
ATOM 1427 C CA . PHE A 1 186 ? 35.576 0.787 -36.666 1.00 60.16 186 PHE A CA 1
ATOM 1428 C C . PHE A 1 186 ? 36.057 2.164 -37.143 1.00 60.16 186 PHE A C 1
ATOM 1430 O O . PHE A 1 186 ? 36.398 2.314 -38.315 1.00 60.16 186 PHE A O 1
ATOM 1437 N N . ALA A 1 187 ? 36.055 3.167 -36.263 1.00 57.97 187 ALA A N 1
ATOM 1438 C CA . ALA A 1 187 ? 36.482 4.531 -36.569 1.00 57.97 187 ALA A CA 1
ATOM 1439 C C . ALA A 1 187 ? 37.947 4.826 -36.187 1.00 57.97 187 ALA A C 1
ATOM 1441 O O . ALA A 1 187 ? 38.443 5.897 -36.543 1.00 57.97 187 ALA A O 1
ATOM 1442 N N . GLY A 1 188 ? 38.598 3.924 -35.439 1.00 49.91 188 GLY A N 1
ATOM 1443 C CA . GLY A 1 188 ? 39.975 4.045 -34.940 1.00 49.91 188 GLY A CA 1
ATOM 1444 C C . GLY A 1 188 ? 41.026 3.324 -35.772 1.00 49.91 188 GLY A C 1
ATOM 1445 O O . GLY A 1 188 ? 40.670 2.379 -36.509 1.00 49.91 188 GLY A O 1
#

Sequence (188 aa):
MTPRPTDETFWADLSEKLVSIALAAAVVLTAWSGFQASKWSGVQANSYAAAGAKRTESIRLSTLAGQQAQIDVSLFVDWLAALNEELRSGEVTLTSARDYVPDEGTLSGFLYVRMRDEFQPALRAWLATDPLANPDAPATPFDMPEYRLAAQEEADRLRAEADALAQRAREANQTSDDYVLTGVLFAG

Secondary structure (DSSP, 8-state):
-PPPPPHHHHHHHHHHHHHHHHHHHHHHHHHHHHHHHHHHHHHHHHHHHHHHHHHHHHHHHHHHHHHHHHHHHHHHHHHHHHHHHHHHHTSS--S-GGG----TT-HHHHHHTTS-TTTHHHHHHHHHT-TTT-TTS-SSGGGSTT---HHHHHHHHHHHHHHHHHHHHHHHHHHHHHHHHHHHHHH-

Foldseek 3Di:
DDDDDDVVVVVVVVVVVVVVVLVVVLVVLLVVLQVLLVVLLVLLVVLLVLLVVLLVLLVVLVVVVVVLVVVLVVLVVQLVVQVVVCCVVVVDPDDFLLPDDQDPPGPSSVSLVVRDPQQNVLSNVQSVCRVVPHVPGDPDSCPDPSNDDPSNVSSVVSNVSSVVSNVSSVVSNVSSVVSNVSSVVSVD